Protein AF-A0A240UIX5-F1 (afdb_monomer_lite)

Radius of gyration: 24.49 Å; chains: 1; bounding box: 78×39×66 Å

InterPro domains:
  IPR031339 Domain of unknown function DUF4942 [PF13708] (7-206)

Organism: NCBI:txid553814

Sequence (332 aa):
MSVRYLELKDRAWSAILRSALVSDKLSSKAQRRIESEFETIKQLEYTESNIHGFLLGLAQAGSEIQIQMAIDVFDLFTRYVSDNTVFYKGWVSNDAHRTCAYRIKTTRMILTGYSHSGWSRNFSYDGLRLLADFDKVFAMLDGVTPPANGLENLFRNHFEELKQKKRLSSAYFDVRYHSGVGTIHFFPTRPDLIDRLNRLVGQHRKWLPENMAEASEDFLKQYTSAEKFDAEIRKEFASQAGETSYSRYYNFGIKCLVNPTANTREMDEHYKQAVACMDRATTVVLERKGINVQALLTSASSGCAHAARSQLAAPMLSLPLFPMESQSAVCI

pLDDT: mean 80.11, std 19.9, range [27.81, 98.12]

Foldseek 3Di:
DDPVVLVVLLVVLVVLLVVLVDVQLAAPVLNVVVVVVCVVLSVDDPDPVSSVVVSVVCVVCVVVRLLVLLVVLQLQQCQPDVVQKFWAAFAAPDPVRGQTDIAGDLFKTKGADQADDPPDPAGDPVVLSSQSSVLSSLCVLVVHGRDPQGPSNCRGPVVVVLCVQDFDDGPFWTWHADNHRRMIMTGGPCSVSSVSSRVSNSCVSRRAPPDNVLFDPLRVCCVVCRVVLRVQLVVQLVVPQPPDPVCQPPQADSSLCSHVPPDDPSSVNSNVNNSNSSRVSNVVSSVVVVRDPVVRNPSPPPPPPPPVPDDDDDDDDDDDPDDDDDDDDDDD

Secondary structure (DSSP, 8-state):
--HHHHHHHHHHHHHHHHHTTHHHHS-HHHHHHHHHHHHHHTTS---HHHHHHHHHHHHHHHHHHHHHHHHHHHHHHHSS-GGGEEEEPPPSS-TTTSS-EEEE-SS-EEE------TT--S--HHHHHHHHHHHHHHHHHHTSPPPTT-HHHHHHHSHHHHHTT--EE-SSEEEEEETTTTEEEEEES-HHHHHHHHHHHHHHTTSS-SSGGGS-HHHHHHHHHHHHHHHHHHHHHHHHS-S-HHHHHHTS-HHHHH-TTS--HHHHHHHHHHHHHHHHHHHHHHHHTT--TTGGGSTTTTTTTTTTTS---PPP----------------

Structure (mmCIF, N/CA/C/O backbone):
data_AF-A0A240UIX5-F1
#
_entry.id   AF-A0A240UIX5-F1
#
loop_
_atom_site.group_PDB
_atom_site.id
_atom_site.type_symbol
_atom_site.label_atom_id
_atom_site.label_alt_id
_atom_site.label_comp_id
_atom_site.label_asym_id
_atom_site.label_entity_id
_atom_site.label_seq_id
_atom_site.pdbx_PDB_ins_code
_atom_site.Cartn_x
_atom_site.Cartn_y
_atom_site.Cartn_z
_atom_site.occupancy
_atom_site.B_iso_or_equiv
_atom_site.auth_seq_id
_atom_site.auth_comp_id
_atom_site.auth_asym_id
_atom_site.auth_atom_id
_atom_site.pdbx_PDB_model_num
ATOM 1 N N . MET A 1 1 ? 32.010 14.023 -33.692 1.00 60.25 1 MET A N 1
ATOM 2 C CA . MET A 1 1 ? 31.137 12.828 -33.785 1.00 60.25 1 MET A CA 1
ATOM 3 C C . MET A 1 1 ? 29.978 13.161 -34.715 1.00 60.25 1 MET A C 1
ATOM 5 O O . MET A 1 1 ? 29.454 14.259 -34.585 1.00 60.25 1 MET A O 1
ATOM 9 N N . SER A 1 2 ? 29.614 12.304 -35.677 1.00 84.94 2 SER A N 1
ATOM 10 C CA . SER A 1 2 ? 28.505 12.621 -36.596 1.00 84.94 2 SER A CA 1
ATOM 11 C C . SER A 1 2 ? 27.148 12.469 -35.896 1.00 84.94 2 SER A C 1
ATOM 13 O O . SER A 1 2 ? 26.978 11.580 -35.062 1.00 84.94 2 SER A O 1
ATOM 15 N N . VAL A 1 3 ? 26.171 13.309 -36.253 1.00 87.31 3 VAL A N 1
ATOM 16 C CA . VAL A 1 3 ? 24.790 13.248 -35.726 1.00 87.31 3 VAL A CA 1
ATOM 17 C C . VAL A 1 3 ? 24.200 11.841 -35.890 1.00 87.31 3 VAL A C 1
ATOM 19 O O . VAL A 1 3 ? 23.661 11.273 -34.946 1.00 87.31 3 VAL A O 1
ATOM 22 N N . ARG A 1 4 ? 24.435 11.219 -37.051 1.00 88.56 4 ARG A N 1
ATOM 23 C CA . ARG A 1 4 ? 23.990 9.855 -37.368 1.00 88.56 4 ARG A CA 1
ATOM 24 C C . ARG A 1 4 ? 24.550 8.790 -36.418 1.00 88.56 4 ARG A C 1
ATOM 26 O O . ARG A 1 4 ? 23.857 7.827 -36.105 1.00 88.56 4 ARG A O 1
ATOM 33 N N . TYR A 1 5 ? 25.800 8.935 -35.975 1.00 87.56 5 TYR A N 1
ATOM 34 C CA . TYR A 1 5 ? 26.386 8.012 -35.001 1.00 87.56 5 TYR A CA 1
ATOM 35 C C . TYR A 1 5 ? 25.702 8.143 -33.634 1.00 87.56 5 TYR A C 1
ATOM 37 O O . TYR A 1 5 ? 25.388 7.131 -33.014 1.00 87.56 5 TYR A O 1
ATOM 45 N N . LEU A 1 6 ? 25.432 9.373 -33.183 1.00 87.69 6 LEU A N 1
ATOM 46 C CA . LEU A 1 6 ? 24.761 9.617 -31.903 1.00 87.69 6 LEU A CA 1
ATOM 47 C C . LEU A 1 6 ? 23.332 9.058 -31.893 1.00 87.69 6 LEU A C 1
ATOM 49 O O . LEU A 1 6 ? 22.951 8.402 -30.928 1.00 87.69 6 LEU A O 1
ATOM 53 N N . GLU A 1 7 ? 22.583 9.230 -32.983 1.00 90.50 7 GLU A N 1
ATOM 54 C CA . GLU A 1 7 ? 21.247 8.638 -33.144 1.00 90.50 7 GLU A CA 1
ATOM 55 C C . GLU A 1 7 ? 21.281 7.105 -33.119 1.00 90.50 7 GLU A C 1
ATOM 57 O O . GLU A 1 7 ? 20.449 6.463 -32.475 1.00 90.50 7 GLU A O 1
ATOM 62 N N . LEU A 1 8 ? 22.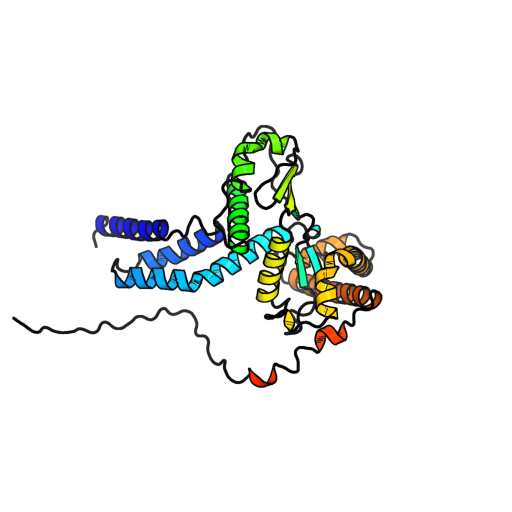253 6.491 -33.804 1.00 91.75 8 LEU A N 1
ATOM 63 C CA . LEU A 1 8 ? 22.410 5.038 -33.794 1.00 91.75 8 LEU A CA 1
ATOM 64 C C . LEU A 1 8 ? 22.762 4.526 -32.391 1.00 91.75 8 LEU A C 1
ATOM 66 O O . LEU A 1 8 ? 22.195 3.527 -31.945 1.00 91.75 8 LEU A O 1
ATOM 70 N N . LYS A 1 9 ? 23.655 5.233 -31.688 1.00 90.62 9 LYS A N 1
ATOM 71 C CA . LYS A 1 9 ? 24.059 4.923 -30.313 1.00 90.62 9 LYS A CA 1
ATOM 72 C C . LYS A 1 9 ? 22.868 4.990 -29.354 1.00 90.62 9 LYS A C 1
ATOM 74 O O . LYS A 1 9 ? 22.658 4.056 -28.583 1.00 90.62 9 LYS A O 1
ATOM 79 N N . ASP A 1 10 ? 22.065 6.051 -29.434 1.00 89.19 10 ASP A N 1
ATOM 80 C CA . ASP A 1 10 ? 20.858 6.219 -28.615 1.00 89.19 10 ASP A CA 1
ATOM 81 C C . ASP A 1 10 ? 19.844 5.090 -28.852 1.00 89.19 10 ASP A C 1
ATOM 83 O O . ASP A 1 10 ? 19.325 4.493 -27.903 1.00 89.19 10 ASP A O 1
ATOM 87 N N . ARG A 1 11 ? 19.615 4.720 -30.118 1.00 89.62 11 ARG A N 1
ATOM 88 C CA . ARG A 1 11 ? 18.714 3.613 -30.465 1.00 89.62 11 ARG A CA 1
ATOM 89 C C . ARG A 1 11 ? 19.203 2.269 -29.937 1.00 89.62 11 ARG A C 1
ATOM 91 O O . ARG A 1 11 ? 18.372 1.480 -29.485 1.00 89.62 11 ARG A O 1
ATOM 98 N N . ALA A 1 12 ? 20.508 2.009 -30.002 1.00 89.81 12 ALA A N 1
ATOM 99 C CA . ALA A 1 12 ? 21.110 0.763 -29.537 1.00 89.81 12 ALA A CA 1
ATOM 100 C C . ALA A 1 12 ? 21.002 0.624 -28.010 1.00 89.81 12 ALA A C 1
ATOM 102 O O . ALA A 1 12 ? 20.481 -0.375 -27.517 1.00 89.81 12 ALA A O 1
ATOM 103 N N . TRP A 1 13 ? 21.361 1.672 -27.264 1.00 88.81 13 TRP A N 1
ATOM 104 C CA . TRP A 1 13 ? 21.144 1.738 -25.817 1.00 88.81 13 TRP A CA 1
ATOM 105 C C . TRP A 1 13 ? 19.665 1.557 -25.456 1.00 88.81 13 TRP A C 1
ATOM 107 O O . TRP A 1 13 ? 19.313 0.707 -24.638 1.00 88.81 13 TRP A O 1
ATOM 117 N N . SER A 1 14 ? 18.770 2.282 -26.126 1.00 86.00 14 SER A N 1
ATOM 118 C CA . SER A 1 14 ? 17.330 2.169 -25.879 1.00 86.00 14 SER A CA 1
ATOM 119 C C . SER A 1 14 ? 16.780 0.767 -26.175 1.00 86.00 14 SER A C 1
ATOM 121 O O . SER A 1 14 ? 15.803 0.343 -25.559 1.00 86.00 14 SER A O 1
ATOM 123 N N . ALA A 1 15 ? 17.378 0.032 -27.119 1.00 85.94 15 ALA A N 1
ATOM 124 C CA . ALA A 1 15 ? 17.015 -1.356 -27.383 1.00 85.94 15 ALA A CA 1
ATOM 125 C C . ALA A 1 15 ? 17.405 -2.273 -26.217 1.00 85.94 15 ALA A C 1
ATOM 127 O O . ALA A 1 15 ? 16.566 -3.074 -25.815 1.00 85.94 15 ALA A O 1
ATOM 128 N N . ILE A 1 16 ? 18.596 -2.094 -25.631 1.00 83.75 16 ILE A N 1
ATOM 129 C CA . ILE A 1 16 ? 19.054 -2.847 -24.449 1.00 83.75 16 ILE A CA 1
ATOM 130 C C . ILE A 1 16 ? 18.113 -2.627 -23.264 1.00 83.75 16 ILE A C 1
ATOM 132 O O . ILE A 1 16 ? 17.685 -3.593 -22.635 1.00 83.75 16 ILE A O 1
ATOM 136 N N . LEU A 1 17 ? 17.739 -1.373 -22.986 1.00 79.88 17 LEU A N 1
ATOM 137 C CA . LEU A 1 17 ? 16.821 -1.056 -21.888 1.00 79.88 17 LEU A CA 1
ATOM 138 C C . LEU A 1 17 ? 15.469 -1.771 -22.051 1.00 79.88 17 LEU A C 1
ATOM 140 O O . LEU A 1 17 ? 14.941 -2.338 -21.096 1.00 79.88 17 LEU A O 1
ATOM 144 N N . ARG A 1 18 ? 14.925 -1.777 -23.275 1.00 76.31 18 ARG A N 1
ATOM 145 C CA . ARG A 1 18 ? 13.667 -2.472 -23.585 1.00 76.31 18 ARG A CA 1
ATOM 146 C C . ARG A 1 18 ? 13.811 -3.994 -23.529 1.00 76.31 18 ARG A C 1
ATOM 148 O O . ARG A 1 18 ? 12.916 -4.662 -23.025 1.00 76.31 18 ARG A O 1
ATOM 155 N N . SER A 1 19 ? 14.913 -4.550 -24.036 1.00 71.88 19 SER A N 1
ATOM 156 C CA . SER A 1 19 ? 15.132 -6.001 -24.083 1.00 71.88 19 SER A CA 1
ATOM 157 C C . SER A 1 19 ? 15.490 -6.603 -22.729 1.00 71.88 19 SER A C 1
ATOM 159 O O . SER A 1 19 ? 15.245 -7.784 -22.515 1.00 71.88 19 SER A O 1
ATOM 161 N N . ALA A 1 20 ? 16.029 -5.813 -21.797 1.00 62.56 20 ALA A N 1
ATOM 162 C CA . ALA A 1 20 ? 16.362 -6.255 -20.443 1.00 62.56 20 ALA A CA 1
ATOM 163 C C . ALA A 1 20 ? 15.125 -6.573 -19.566 1.00 62.56 20 ALA A C 1
ATOM 165 O O . ALA A 1 20 ? 15.267 -6.792 -18.366 1.00 62.56 20 ALA A O 1
ATOM 166 N N . LEU A 1 21 ? 13.914 -6.637 -20.147 1.00 54.19 21 LEU A N 1
ATOM 167 C CA . LEU A 1 21 ? 12.661 -7.062 -19.493 1.00 54.19 21 LEU A CA 1
ATOM 168 C C . LEU A 1 21 ? 12.276 -6.217 -18.266 1.00 54.19 21 LEU A C 1
ATOM 170 O O . LEU A 1 21 ? 11.556 -6.662 -17.370 1.00 54.19 21 LEU A O 1
ATOM 174 N N . VAL A 1 22 ? 12.745 -4.972 -18.255 1.00 59.91 22 VAL A N 1
ATOM 175 C CA . VAL A 1 22 ? 12.533 -3.997 -17.186 1.00 59.91 22 VAL A CA 1
ATOM 176 C C . VAL A 1 22 ? 11.101 -3.446 -17.217 1.00 59.91 22 VAL A C 1
ATOM 178 O O . VAL A 1 22 ? 10.518 -3.201 -16.172 1.00 59.91 22 VAL A O 1
ATOM 181 N N . SER A 1 23 ? 10.460 -3.305 -18.379 1.00 60.84 23 SER A N 1
ATOM 182 C CA . SER A 1 23 ? 9.126 -2.680 -18.471 1.00 60.84 23 SER A CA 1
ATOM 183 C C . SER A 1 23 ? 7.994 -3.527 -17.881 1.00 60.84 23 SER A C 1
ATOM 185 O O . SER A 1 23 ? 7.089 -3.008 -17.219 1.00 60.84 23 SER A O 1
ATOM 187 N N . ASP A 1 24 ? 8.037 -4.838 -18.109 1.00 70.81 24 ASP A N 1
ATOM 188 C CA . ASP A 1 24 ? 6.885 -5.712 -17.850 1.00 70.81 24 ASP A CA 1
ATOM 189 C C . ASP A 1 24 ? 6.829 -6.148 -16.386 1.00 70.81 24 ASP A C 1
ATOM 191 O O . ASP A 1 24 ? 5.761 -6.445 -15.854 1.00 70.81 24 ASP A O 1
ATOM 195 N N . LYS A 1 25 ? 7.981 -6.126 -15.710 1.00 76.44 25 LYS A N 1
ATOM 196 C CA . LYS A 1 25 ? 8.108 -6.474 -14.293 1.00 76.44 25 LYS A CA 1
ATOM 197 C C . LYS A 1 25 ? 8.051 -5.266 -13.369 1.00 76.44 25 LYS A C 1
ATOM 199 O O . LYS A 1 25 ? 7.783 -5.441 -12.187 1.00 76.44 25 LYS A O 1
ATOM 204 N N . LEU A 1 26 ? 8.290 -4.059 -13.881 1.00 83.69 26 LEU A N 1
ATOM 205 C CA . LEU A 1 26 ? 8.357 -2.861 -13.053 1.00 83.69 26 LEU A CA 1
ATOM 206 C C . LEU A 1 26 ? 7.081 -2.038 -13.067 1.00 83.69 26 LEU A C 1
ATOM 208 O O . LEU A 1 26 ? 6.376 -1.963 -14.074 1.00 83.69 26 LEU A O 1
ATOM 212 N N . SER A 1 27 ? 6.815 -1.372 -11.943 1.00 86.19 27 SER A N 1
ATOM 213 C CA . SER A 1 27 ? 5.767 -0.359 -11.877 1.00 86.19 27 SER A CA 1
ATOM 214 C C . SER A 1 27 ? 6.091 0.813 -12.804 1.00 86.19 27 SER A C 1
ATOM 216 O O . SER A 1 27 ? 7.250 1.096 -13.114 1.00 86.19 27 SER A O 1
ATOM 218 N N . SER A 1 28 ? 5.070 1.563 -13.196 1.00 88.06 28 SER A N 1
ATOM 219 C CA . SER A 1 28 ? 5.201 2.744 -14.045 1.00 88.06 28 SER A CA 1
ATOM 220 C C . SER A 1 28 ? 6.111 3.805 -13.414 1.00 88.06 28 SER A C 1
ATOM 222 O O . SER A 1 28 ? 6.793 4.542 -14.124 1.00 88.06 28 SER A O 1
ATOM 224 N N . LYS A 1 29 ? 6.156 3.896 -12.077 1.00 86.81 29 LYS A N 1
ATOM 225 C CA . LYS A 1 29 ? 7.069 4.802 -11.361 1.00 86.81 29 LYS A CA 1
ATOM 226 C C . LYS A 1 29 ? 8.512 4.290 -11.357 1.00 86.81 29 LYS A C 1
ATOM 228 O O . LYS A 1 29 ? 9.414 5.086 -11.610 1.00 86.81 29 LYS A O 1
ATOM 233 N N . ALA A 1 30 ? 8.727 2.995 -11.125 1.00 85.06 30 ALA A N 1
ATOM 234 C CA . ALA A 1 30 ? 10.054 2.386 -11.195 1.00 85.06 30 ALA A CA 1
ATOM 235 C C . ALA A 1 30 ? 10.638 2.473 -12.615 1.00 85.06 30 ALA A C 1
ATOM 237 O O . ALA A 1 30 ? 11.790 2.864 -12.778 1.00 85.06 30 ALA A O 1
ATOM 238 N N . GLN A 1 31 ? 9.814 2.229 -13.638 1.00 84.44 31 GLN A N 1
ATOM 239 C CA . GLN A 1 31 ? 10.190 2.404 -15.039 1.00 84.44 31 GLN A CA 1
ATOM 240 C C . GLN A 1 31 ? 10.681 3.832 -15.317 1.00 84.44 31 GLN A C 1
ATOM 242 O O . GLN A 1 31 ? 11.788 4.002 -15.814 1.00 84.44 31 GLN A O 1
ATOM 247 N N . ARG A 1 32 ? 9.906 4.860 -14.937 1.00 84.94 32 ARG A N 1
ATOM 248 C CA . ARG A 1 32 ? 10.304 6.266 -15.137 1.00 84.94 32 ARG A CA 1
ATOM 249 C C . ARG A 1 32 ? 11.613 6.621 -14.435 1.00 84.94 32 ARG A C 1
ATOM 251 O O . ARG A 1 32 ? 12.401 7.387 -14.978 1.00 84.94 32 ARG A O 1
ATOM 258 N N . ARG A 1 33 ? 11.844 6.085 -13.232 1.00 82.88 33 ARG A N 1
ATOM 259 C CA . ARG A 1 33 ? 13.096 6.301 -12.497 1.00 82.88 33 ARG A CA 1
ATOM 260 C C . ARG A 1 33 ? 14.282 5.723 -13.267 1.00 82.88 33 ARG A C 1
ATOM 262 O O . ARG A 1 33 ? 15.245 6.443 -13.503 1.00 82.88 33 ARG A O 1
ATOM 269 N N . ILE A 1 34 ? 14.178 4.474 -13.715 1.00 79.88 34 ILE A N 1
ATOM 270 C CA . ILE A 1 34 ? 15.240 3.836 -14.499 1.00 79.88 34 ILE A CA 1
ATOM 271 C C . ILE A 1 34 ? 15.459 4.576 -15.811 1.00 79.88 34 ILE A C 1
ATOM 273 O O . ILE A 1 34 ? 16.597 4.852 -16.152 1.00 79.88 34 ILE A O 1
ATOM 277 N N . GLU A 1 35 ? 14.394 4.948 -16.523 1.00 81.19 35 GLU A N 1
ATOM 278 C CA . GLU A 1 35 ? 14.497 5.745 -17.750 1.00 81.19 35 GLU A CA 1
ATOM 279 C C . GLU A 1 35 ? 15.219 7.079 -17.496 1.00 81.19 35 GLU A C 1
ATOM 281 O O . GLU A 1 35 ? 16.061 7.472 -18.297 1.00 81.19 35 GLU A O 1
ATOM 286 N N . SER A 1 36 ? 14.967 7.742 -16.360 1.00 82.12 36 SER A N 1
ATOM 287 C CA . SER A 1 36 ? 15.668 8.982 -15.999 1.00 82.12 36 SER A CA 1
ATOM 288 C C . SER A 1 36 ? 17.152 8.772 -15.674 1.00 82.12 36 SER A C 1
ATOM 290 O O . SER A 1 36 ? 17.987 9.558 -16.114 1.00 82.12 36 SER A O 1
ATOM 292 N N . GLU A 1 37 ? 17.498 7.696 -14.962 1.00 76.94 37 GLU A N 1
ATOM 293 C CA . GLU A 1 37 ? 18.889 7.315 -14.670 1.00 76.94 37 GLU A CA 1
ATOM 294 C C . GLU A 1 37 ? 19.614 6.857 -15.954 1.00 76.94 37 GLU A C 1
ATOM 296 O O . GLU A 1 37 ? 20.818 7.060 -16.130 1.00 76.94 37 GLU A O 1
ATOM 301 N N . PHE A 1 38 ? 18.864 6.295 -16.904 1.00 81.00 38 PHE A N 1
ATOM 302 C CA . PHE A 1 38 ? 19.375 5.789 -18.170 1.00 81.00 38 PHE A CA 1
ATOM 303 C C . PHE A 1 38 ? 19.857 6.890 -19.118 1.00 81.00 38 PHE A C 1
ATOM 305 O O . PHE A 1 38 ? 20.776 6.657 -19.904 1.00 81.00 38 PHE A O 1
ATOM 312 N N . GLU A 1 39 ? 19.316 8.106 -19.025 1.00 82.56 39 GLU A N 1
ATOM 313 C CA . GLU A 1 39 ? 19.809 9.241 -19.815 1.00 82.56 39 GLU A CA 1
ATOM 314 C C . GLU A 1 39 ? 21.287 9.554 -19.526 1.00 82.56 39 GLU A C 1
ATOM 316 O O . GLU A 1 39 ? 22.022 9.978 -20.419 1.00 82.56 39 GLU A O 1
ATOM 321 N N . THR A 1 40 ? 21.773 9.259 -18.315 1.00 81.62 40 THR A N 1
ATOM 322 C CA . THR A 1 40 ? 23.204 9.336 -17.988 1.00 81.62 40 THR A CA 1
ATOM 323 C C . THR A 1 40 ? 23.991 8.174 -18.601 1.00 81.62 40 THR A C 1
ATOM 325 O O . THR A 1 40 ? 25.083 8.376 -19.126 1.00 81.62 40 THR A O 1
ATOM 328 N N . ILE A 1 41 ? 23.425 6.963 -18.622 1.00 81.19 41 ILE A N 1
ATOM 329 C CA . ILE A 1 41 ? 24.060 5.769 -19.211 1.00 81.19 41 ILE A CA 1
ATOM 330 C C . ILE A 1 41 ? 24.244 5.908 -20.725 1.00 81.19 41 ILE A C 1
ATOM 332 O O . ILE A 1 41 ? 25.285 5.525 -21.254 1.00 81.19 41 ILE A O 1
ATOM 336 N N . LYS A 1 42 ? 23.298 6.536 -21.433 1.00 83.75 42 LYS A N 1
ATOM 337 C CA . LYS A 1 42 ? 23.414 6.817 -22.877 1.00 83.75 42 LYS A CA 1
ATOM 338 C C . LYS A 1 42 ? 24.639 7.664 -23.244 1.00 83.75 42 LYS A C 1
ATOM 340 O O . LYS A 1 42 ? 25.083 7.648 -24.399 1.00 83.75 42 LYS A O 1
ATOM 345 N N . GLN A 1 43 ? 25.195 8.411 -22.288 1.00 85.69 43 GLN A N 1
ATOM 346 C CA . GLN A 1 43 ? 26.410 9.199 -22.499 1.00 85.69 43 GLN A CA 1
ATOM 347 C C . GLN A 1 43 ? 27.649 8.308 -22.632 1.00 85.69 43 GLN A C 1
ATOM 349 O O . GLN A 1 43 ? 28.556 8.665 -23.384 1.00 85.69 43 GLN A O 1
ATOM 354 N N . LEU A 1 44 ? 27.644 7.122 -22.011 1.00 87.00 44 LEU A N 1
ATOM 355 C CA . LEU A 1 44 ? 28.725 6.146 -22.114 1.00 87.00 44 LEU A CA 1
ATOM 356 C C . LEU A 1 44 ? 28.939 5.690 -23.564 1.00 87.00 44 LEU A C 1
ATOM 358 O O . LEU A 1 44 ? 28.048 5.745 -24.429 1.00 87.00 44 LEU A O 1
ATOM 362 N N . GLU A 1 45 ? 30.158 5.239 -23.842 1.00 88.06 45 GLU A N 1
ATOM 363 C CA . GLU A 1 45 ? 30.469 4.582 -25.106 1.00 88.06 45 GLU A CA 1
ATOM 364 C C . GLU A 1 45 ? 29.705 3.261 -25.208 1.00 88.06 45 GLU A C 1
ATOM 366 O O . GLU A 1 45 ? 29.552 2.537 -24.224 1.00 88.06 45 GLU A O 1
ATOM 371 N N . TYR A 1 46 ? 29.215 2.945 -26.406 1.00 89.12 46 TYR A N 1
ATOM 372 C CA . TYR A 1 46 ? 28.519 1.686 -26.651 1.00 89.12 46 TYR A CA 1
ATOM 373 C C . TYR A 1 46 ? 29.548 0.564 -26.812 1.00 89.12 46 TYR A C 1
ATOM 375 O O . TYR A 1 46 ? 29.961 0.232 -27.922 1.00 89.12 46 TYR A O 1
ATOM 383 N N . THR A 1 47 ? 30.007 0.035 -25.681 1.00 92.00 47 THR A N 1
ATOM 384 C CA . THR A 1 47 ? 30.989 -1.049 -25.587 1.00 92.00 47 THR A CA 1
ATOM 385 C C . THR A 1 47 ? 30.415 -2.200 -24.771 1.00 92.00 47 THR A C 1
ATOM 387 O O . THR A 1 47 ? 29.558 -2.000 -23.911 1.00 92.00 47 THR A O 1
ATOM 390 N N . GLU A 1 48 ? 30.905 -3.412 -25.019 1.00 92.25 48 GLU A N 1
ATOM 391 C CA . GLU A 1 48 ? 30.495 -4.617 -24.289 1.00 92.25 48 GLU A CA 1
ATOM 392 C C . GLU A 1 48 ? 30.669 -4.455 -22.770 1.00 92.25 48 GLU A C 1
ATOM 394 O O . GLU A 1 48 ? 29.736 -4.708 -22.010 1.00 92.25 48 GLU A O 1
ATOM 399 N N . SER A 1 49 ? 31.814 -3.923 -22.331 1.00 92.44 49 SER A N 1
ATOM 400 C CA . SER A 1 49 ? 32.096 -3.661 -20.913 1.00 92.44 49 SER A CA 1
ATOM 401 C C . SER A 1 49 ? 31.058 -2.732 -20.267 1.00 92.44 49 SER A C 1
ATOM 403 O O . SER A 1 49 ? 30.503 -3.056 -19.215 1.00 92.44 49 SER A O 1
ATOM 405 N N . ASN A 1 50 ? 30.710 -1.619 -20.927 1.00 90.50 50 ASN A N 1
ATOM 406 C CA . ASN A 1 50 ? 29.710 -0.680 -20.408 1.00 90.50 50 ASN A CA 1
ATOM 407 C C . ASN A 1 50 ? 28.308 -1.303 -20.357 1.00 90.50 50 ASN A C 1
ATOM 409 O O . ASN A 1 50 ? 27.551 -1.049 -19.420 1.00 90.50 50 ASN A O 1
ATOM 413 N N . ILE A 1 51 ? 27.962 -2.138 -21.340 1.00 89.00 51 ILE A N 1
ATOM 414 C CA . ILE A 1 51 ? 26.680 -2.851 -21.375 1.00 89.00 51 ILE A CA 1
ATOM 415 C C . ILE A 1 51 ? 26.595 -3.854 -20.218 1.00 89.00 51 ILE A C 1
ATOM 417 O O . ILE A 1 51 ? 25.602 -3.858 -19.490 1.00 89.00 51 ILE A O 1
ATOM 421 N N . HIS A 1 52 ? 27.633 -4.666 -20.002 1.00 88.94 52 HIS A N 1
ATOM 422 C CA . HIS A 1 52 ? 27.671 -5.612 -18.886 1.00 88.94 52 HIS A CA 1
ATOM 423 C C . HIS A 1 52 ? 27.640 -4.909 -17.530 1.00 88.94 52 HIS A C 1
ATOM 425 O O . HIS A 1 52 ? 26.887 -5.333 -16.654 1.00 88.94 52 HIS A O 1
ATOM 431 N N . GLY A 1 53 ? 28.394 -3.819 -17.369 1.00 88.25 53 GLY A N 1
ATOM 432 C CA . GLY A 1 53 ? 28.372 -3.009 -16.152 1.00 88.25 53 GLY A CA 1
ATOM 433 C C . GLY A 1 53 ? 26.976 -2.463 -15.845 1.00 88.25 53 GLY A C 1
ATOM 434 O O . GLY A 1 53 ? 26.504 -2.578 -14.714 1.00 88.25 53 GLY A O 1
ATOM 435 N N . PHE A 1 54 ? 26.274 -1.951 -16.861 1.00 84.81 54 PHE A N 1
ATOM 436 C CA . PHE A 1 54 ? 24.895 -1.487 -16.716 1.00 84.81 54 PHE A CA 1
ATOM 437 C C . PHE A 1 54 ? 23.936 -2.617 -16.311 1.00 84.81 54 PHE A C 1
ATOM 439 O O . PHE A 1 54 ? 23.188 -2.471 -15.344 1.00 84.81 54 PHE A O 1
ATOM 446 N N . LEU A 1 55 ? 23.969 -3.754 -17.013 1.00 84.56 55 LEU A N 1
ATOM 447 C CA . LEU A 1 55 ? 23.088 -4.890 -16.720 1.00 84.56 55 LEU A CA 1
ATOM 448 C C . LEU A 1 55 ? 23.345 -5.476 -15.325 1.00 84.56 55 LEU A C 1
ATOM 450 O O . LEU A 1 55 ? 22.395 -5.835 -14.630 1.00 84.56 55 LEU A O 1
ATOM 454 N N . LEU A 1 56 ? 24.608 -5.535 -14.895 1.00 85.88 56 LEU A N 1
ATOM 455 C CA . LEU A 1 56 ? 24.977 -5.975 -13.552 1.00 85.88 56 LEU A CA 1
ATOM 456 C C . LEU A 1 56 ? 24.460 -5.005 -12.484 1.00 85.88 56 LEU A C 1
ATOM 458 O O . LEU A 1 56 ? 23.849 -5.449 -11.513 1.00 85.88 56 LEU A O 1
ATOM 462 N N . GLY A 1 57 ? 24.651 -3.697 -12.679 1.00 84.06 57 GLY A N 1
ATOM 463 C CA . GLY A 1 57 ? 24.144 -2.679 -11.756 1.00 84.06 57 GLY A CA 1
ATOM 464 C C . GLY A 1 57 ? 22.620 -2.721 -11.629 1.00 84.06 57 GLY A C 1
ATOM 465 O O . GLY A 1 57 ? 22.081 -2.672 -10.524 1.00 84.06 57 GLY A O 1
ATOM 466 N N . LEU A 1 58 ? 21.916 -2.913 -12.745 1.00 81.75 58 LEU A N 1
ATOM 467 C CA . LEU A 1 58 ? 20.465 -3.086 -12.760 1.00 81.75 58 LEU A CA 1
ATOM 468 C C . LEU A 1 58 ? 20.023 -4.351 -12.004 1.00 81.75 58 LEU A C 1
ATOM 470 O O . LEU A 1 58 ? 19.064 -4.302 -11.234 1.00 81.75 58 LEU A O 1
ATOM 474 N N . ALA A 1 59 ? 20.723 -5.473 -12.192 1.00 81.75 59 ALA A N 1
ATOM 475 C CA . ALA A 1 59 ? 20.437 -6.711 -11.469 1.00 81.75 59 ALA A CA 1
ATOM 476 C C . ALA A 1 59 ? 20.653 -6.550 -9.954 1.00 81.75 59 ALA A C 1
ATOM 478 O O . ALA A 1 59 ? 19.828 -7.006 -9.164 1.00 81.75 59 ALA A O 1
ATOM 479 N N . GLN A 1 60 ? 21.719 -5.853 -9.550 1.00 84.00 60 GLN A N 1
ATOM 480 C CA . GLN A 1 60 ? 22.022 -5.553 -8.147 1.00 84.00 60 GLN A CA 1
ATOM 481 C C . GLN A 1 60 ? 20.986 -4.616 -7.510 1.00 84.00 60 GLN A C 1
ATOM 483 O O . GLN A 1 60 ? 20.614 -4.813 -6.357 1.00 84.00 60 GLN A O 1
ATOM 488 N N . ALA A 1 61 ? 20.474 -3.636 -8.261 1.00 83.81 61 ALA A N 1
ATOM 489 C CA . ALA A 1 61 ? 19.430 -2.719 -7.799 1.00 83.81 61 ALA A CA 1
ATOM 490 C C . ALA A 1 61 ? 18.022 -3.348 -7.764 1.00 83.81 61 ALA A C 1
ATOM 492 O O . ALA A 1 61 ? 17.090 -2.753 -7.220 1.00 83.81 61 ALA A O 1
ATOM 493 N N . GLY A 1 62 ? 17.841 -4.539 -8.346 1.00 82.62 62 GLY A N 1
ATOM 494 C CA . GLY A 1 62 ? 16.531 -5.161 -8.536 1.00 82.62 62 GLY A CA 1
ATOM 495 C C . GLY A 1 62 ? 15.739 -5.370 -7.242 1.00 82.62 62 GLY A C 1
ATOM 496 O O . GLY A 1 62 ? 14.538 -5.107 -7.222 1.00 82.62 62 GLY A O 1
ATOM 497 N N . SER A 1 63 ? 16.395 -5.791 -6.157 1.00 84.94 63 SER A N 1
ATOM 498 C CA . SER A 1 63 ? 15.746 -5.995 -4.852 1.00 84.94 63 SER A CA 1
ATOM 499 C C . SER A 1 63 ? 15.208 -4.688 -4.265 1.00 84.94 63 SER A C 1
ATOM 501 O O . SER A 1 63 ? 14.059 -4.630 -3.831 1.00 84.94 63 SER A O 1
ATOM 503 N N . GLU A 1 64 ? 16.003 -3.621 -4.317 1.00 88.31 64 GLU A N 1
ATOM 504 C CA . GLU A 1 64 ? 15.618 -2.292 -3.837 1.00 88.31 64 GLU A CA 1
ATOM 505 C C . GLU A 1 64 ? 14.446 -1.726 -4.651 1.00 88.31 64 GLU A C 1
ATOM 507 O O . GLU A 1 64 ? 13.482 -1.195 -4.099 1.00 88.31 64 GLU A O 1
ATOM 512 N N . ILE A 1 65 ? 14.477 -1.901 -5.976 1.00 88.62 65 ILE A N 1
ATOM 513 C CA . ILE A 1 65 ? 13.387 -1.476 -6.863 1.00 88.62 65 ILE A CA 1
ATOM 514 C C . ILE A 1 65 ? 12.080 -2.188 -6.494 1.00 88.62 65 ILE A C 1
ATOM 516 O O . ILE A 1 65 ? 11.033 -1.546 -6.397 1.00 88.62 65 ILE A O 1
ATOM 520 N N . GLN A 1 66 ? 12.132 -3.499 -6.261 1.00 90.38 66 GLN A N 1
ATOM 521 C CA . GLN A 1 66 ? 10.975 -4.299 -5.860 1.00 90.38 66 GLN A CA 1
ATOM 522 C C . GLN A 1 66 ? 10.393 -3.846 -4.514 1.00 90.38 66 GLN A C 1
ATOM 524 O O . GLN A 1 66 ? 9.176 -3.680 -4.388 1.00 90.38 66 GLN A O 1
ATOM 529 N N . ILE A 1 67 ? 11.254 -3.578 -3.528 1.00 93.38 67 ILE A N 1
ATOM 530 C CA . ILE A 1 67 ? 10.847 -3.028 -2.229 1.00 93.38 67 ILE A CA 1
ATOM 531 C C . ILE A 1 67 ? 10.169 -1.668 -2.421 1.00 93.38 67 ILE A C 1
ATOM 533 O O . ILE A 1 67 ? 9.077 -1.444 -1.897 1.00 93.38 67 ILE A O 1
ATOM 537 N N . GLN A 1 68 ? 10.753 -0.780 -3.228 1.00 92.81 68 GLN A N 1
ATOM 538 C CA . GLN A 1 68 ? 10.175 0.535 -3.487 1.00 92.81 68 GLN A CA 1
ATOM 539 C C . GLN A 1 68 ? 8.818 0.448 -4.199 1.00 92.81 68 GLN A C 1
ATOM 541 O O . GLN A 1 68 ? 7.908 1.205 -3.868 1.00 92.81 68 GLN A O 1
ATOM 546 N N . MET A 1 69 ? 8.643 -0.490 -5.134 1.00 94.88 69 MET A N 1
ATOM 547 C CA . MET A 1 69 ? 7.347 -0.741 -5.773 1.00 94.88 69 MET A CA 1
ATOM 548 C C . MET A 1 69 ? 6.286 -1.173 -4.756 1.00 94.88 69 MET A C 1
ATOM 550 O O . MET A 1 69 ? 5.158 -0.681 -4.797 1.00 94.88 69 MET A O 1
ATOM 554 N N . ALA A 1 70 ? 6.643 -2.063 -3.827 1.00 96.44 70 ALA A N 1
ATOM 555 C CA . ALA A 1 70 ? 5.751 -2.482 -2.753 1.00 96.44 70 ALA A CA 1
ATOM 556 C C . ALA A 1 70 ? 5.386 -1.310 -1.827 1.00 96.44 70 ALA A C 1
ATOM 558 O O . ALA A 1 70 ? 4.213 -1.126 -1.505 1.00 96.44 70 ALA A O 1
ATOM 559 N N . ILE A 1 71 ? 6.362 -0.475 -1.458 1.00 94.94 71 ILE A N 1
ATOM 560 C CA . ILE A 1 71 ? 6.132 0.745 -0.670 1.00 94.94 71 ILE A CA 1
ATOM 561 C C . ILE A 1 71 ? 5.185 1.699 -1.402 1.00 94.94 71 ILE A C 1
ATOM 563 O O . ILE A 1 71 ? 4.247 2.208 -0.795 1.00 94.94 71 ILE A O 1
ATOM 567 N N . ASP A 1 72 ? 5.387 1.907 -2.704 1.00 94.12 72 ASP A N 1
ATOM 568 C CA . ASP A 1 72 ? 4.546 2.793 -3.509 1.00 94.12 72 ASP A CA 1
ATOM 569 C C . ASP A 1 72 ? 3.086 2.312 -3.538 1.00 94.12 72 ASP A C 1
ATOM 571 O O . ASP A 1 72 ? 2.170 3.110 -3.338 1.00 94.12 72 ASP A O 1
ATOM 575 N N . VAL A 1 73 ? 2.856 1.008 -3.735 1.00 95.75 73 VAL A N 1
ATOM 576 C CA . VAL A 1 73 ? 1.510 0.409 -3.692 1.00 95.75 73 VAL A CA 1
ATOM 577 C C . VAL A 1 73 ? 0.898 0.513 -2.298 1.00 95.75 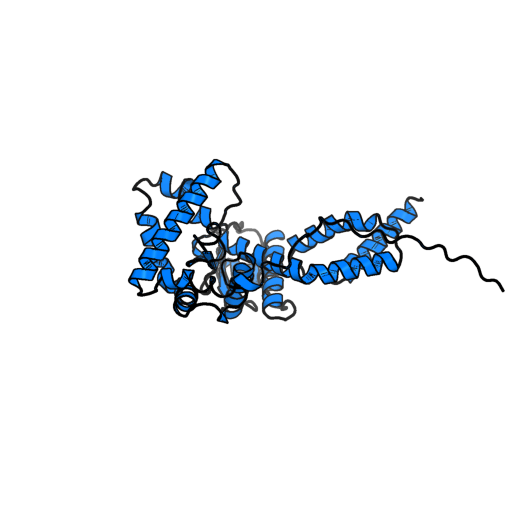73 VAL A C 1
ATOM 579 O O . VAL A 1 73 ? -0.272 0.877 -2.165 1.00 95.75 73 VAL A O 1
ATOM 582 N N . PHE A 1 74 ? 1.683 0.242 -1.255 1.00 95.88 74 PHE A N 1
ATOM 583 C CA . PHE A 1 74 ? 1.234 0.383 0.124 1.00 95.88 74 PHE A CA 1
ATOM 584 C C . PHE A 1 74 ? 0.781 1.819 0.415 1.00 95.88 74 PHE A C 1
ATOM 586 O O . PHE A 1 74 ? -0.327 2.034 0.905 1.00 95.88 74 PHE A O 1
ATOM 593 N N . ASP A 1 75 ? 1.590 2.813 0.052 1.00 92.56 75 ASP A N 1
ATOM 594 C CA . ASP A 1 75 ? 1.266 4.222 0.264 1.00 92.56 75 ASP A CA 1
ATOM 595 C C . ASP A 1 75 ? 0.058 4.668 -0.560 1.00 92.56 75 ASP A C 1
ATOM 597 O O . ASP A 1 75 ? -0.769 5.434 -0.072 1.00 92.56 75 ASP A O 1
ATOM 601 N N . LEU A 1 76 ? -0.112 4.164 -1.783 1.00 91.94 76 LEU A N 1
ATOM 602 C CA . LEU A 1 76 ? -1.298 4.458 -2.591 1.00 91.94 76 LEU A CA 1
ATOM 603 C C . LEU A 1 76 ? -2.588 3.991 -1.911 1.00 91.94 76 LEU A C 1
ATOM 605 O O . LEU A 1 76 ? -3.578 4.727 -1.913 1.00 91.94 76 LEU A O 1
ATOM 609 N N . PHE A 1 77 ? -2.574 2.814 -1.281 1.00 93.75 77 PHE A N 1
ATOM 610 C CA . PHE A 1 77 ? -3.718 2.341 -0.506 1.00 93.75 77 PHE A CA 1
ATOM 611 C C . PHE A 1 77 ? -3.944 3.148 0.776 1.00 93.75 77 PHE A C 1
ATOM 613 O O . PHE A 1 77 ? -5.092 3.321 1.175 1.00 93.75 77 PHE A O 1
ATOM 620 N N . THR A 1 78 ? -2.908 3.651 1.444 1.00 90.88 78 THR A N 1
ATOM 621 C CA . THR A 1 78 ? -3.068 4.262 2.777 1.00 90.88 78 THR A CA 1
ATOM 622 C C . THR A 1 78 ? -3.237 5.784 2.755 1.00 90.88 78 THR 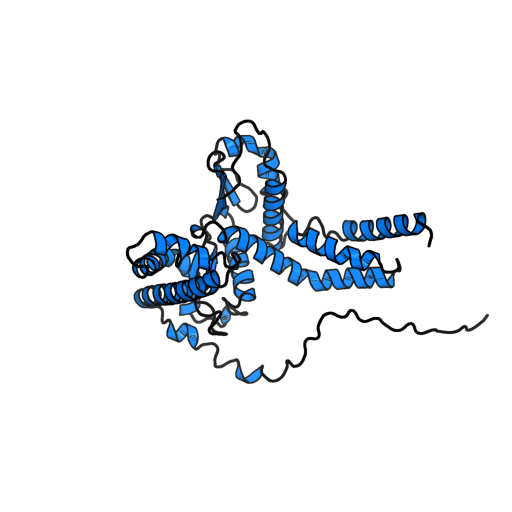A C 1
ATOM 624 O O . THR A 1 78 ? -3.976 6.331 3.576 1.00 90.88 78 THR A O 1
ATOM 627 N N . ARG A 1 79 ? -2.638 6.479 1.782 1.00 85.44 79 ARG A N 1
ATOM 628 C CA . ARG A 1 79 ? -2.477 7.944 1.767 1.00 85.44 79 ARG A CA 1
ATOM 629 C C . ARG A 1 79 ? -3.779 8.744 1.799 1.00 85.44 79 ARG A C 1
ATOM 631 O O . ARG A 1 79 ? -3.856 9.792 2.443 1.00 85.44 79 ARG A O 1
ATOM 638 N N . TYR A 1 80 ? -4.797 8.307 1.061 1.00 84.31 80 TYR A N 1
ATOM 639 C CA . TYR A 1 80 ? -6.031 9.088 0.882 1.00 84.31 80 TYR A CA 1
ATOM 640 C C . TYR A 1 80 ? -7.210 8.565 1.697 1.00 84.31 80 TYR A C 1
ATOM 642 O O . TYR A 1 80 ? -8.107 9.341 2.029 1.00 84.31 80 TYR A O 1
ATOM 650 N N . VAL A 1 81 ? -7.198 7.276 2.042 1.00 88.38 81 VAL A N 1
ATOM 651 C CA . VAL A 1 81 ? -8.278 6.611 2.770 1.00 88.38 81 VAL A CA 1
ATOM 652 C C . VAL A 1 81 ? -7.697 5.941 4.004 1.00 88.38 81 VAL A C 1
ATOM 654 O O . VAL A 1 81 ? -7.290 4.783 3.979 1.00 88.38 81 VAL A O 1
ATOM 657 N N . SER A 1 82 ? -7.706 6.665 5.121 1.00 88.06 82 SER A N 1
ATOM 658 C CA . SER A 1 82 ? -7.204 6.141 6.393 1.00 88.06 82 SER A CA 1
ATOM 659 C C . SER A 1 82 ? -8.020 4.966 6.940 1.00 88.06 82 SER A C 1
ATOM 661 O O . SER A 1 82 ? -7.552 4.286 7.844 1.00 88.06 82 SER A O 1
ATOM 663 N N . ASP A 1 83 ? -9.225 4.700 6.423 1.00 91.44 83 ASP A N 1
ATOM 664 C CA . ASP A 1 83 ? -10.002 3.498 6.765 1.00 91.44 83 ASP A CA 1
ATOM 665 C C . ASP A 1 83 ? -9.393 2.213 6.178 1.00 91.44 83 ASP A C 1
ATOM 667 O O . ASP A 1 83 ? -9.718 1.123 6.633 1.00 91.44 83 ASP A O 1
ATOM 671 N N . ASN A 1 84 ? -8.466 2.313 5.221 1.00 95.50 84 ASN A N 1
ATOM 672 C CA . ASN A 1 84 ? -7.748 1.145 4.707 1.00 95.50 84 ASN A CA 1
ATOM 673 C C . ASN A 1 84 ? -6.698 0.613 5.692 1.00 95.50 84 ASN A C 1
ATOM 675 O O . ASN A 1 84 ? -6.140 -0.456 5.451 1.00 95.50 84 ASN A O 1
ATOM 679 N N . THR A 1 85 ? -6.399 1.342 6.771 1.00 94.69 85 THR A N 1
ATOM 680 C CA . THR A 1 85 ? -5.317 1.010 7.702 1.00 94.69 85 THR A CA 1
ATOM 681 C C . THR A 1 85 ? -5.825 0.541 9.056 1.00 94.69 85 THR A C 1
ATOM 683 O O . THR A 1 85 ? -6.959 0.815 9.442 1.00 94.69 85 THR A O 1
ATOM 686 N N . VAL A 1 86 ? -4.962 -0.145 9.797 1.00 95.25 86 VAL A N 1
ATOM 687 C CA . VAL A 1 86 ? -5.121 -0.412 11.230 1.00 95.25 86 VAL A CA 1
ATOM 688 C C . VAL A 1 86 ? -3.820 -0.137 11.955 1.00 95.25 86 VAL A C 1
ATOM 690 O O . VAL A 1 86 ? -2.745 -0.369 11.397 1.00 95.25 86 VAL A O 1
ATOM 693 N N . PHE A 1 87 ? -3.926 0.364 13.181 1.00 93.12 87 PHE A N 1
ATOM 694 C CA . PHE A 1 87 ? -2.786 0.823 13.971 1.00 93.12 87 PHE A CA 1
ATOM 695 C C . PHE A 1 87 ? -2.330 -0.222 14.990 1.00 93.12 87 PHE A C 1
ATOM 697 O O . PHE A 1 87 ? -3.133 -0.997 15.511 1.00 93.12 87 PHE A O 1
ATOM 704 N N . TYR A 1 88 ? -1.026 -0.240 15.253 1.00 92.75 88 TYR A N 1
ATOM 705 C CA . TYR A 1 88 ? -0.377 -1.069 16.267 1.00 92.75 88 TYR A CA 1
ATOM 706 C C . TYR A 1 88 ? 0.905 -0.380 16.769 1.00 92.75 88 TYR A C 1
ATOM 708 O O . TYR A 1 88 ? 1.368 0.608 16.191 1.00 92.75 88 TYR A O 1
ATOM 716 N N . LYS A 1 89 ? 1.490 -0.884 17.859 1.00 88.94 89 LYS A N 1
ATOM 717 C CA . LYS A 1 89 ? 2.773 -0.387 18.378 1.00 88.94 89 LYS A CA 1
ATOM 718 C C . LYS A 1 89 ? 3.921 -0.900 17.517 1.00 88.94 89 LYS A C 1
ATOM 720 O O . LYS A 1 89 ? 4.057 -2.112 17.350 1.00 88.94 89 LYS A O 1
ATOM 725 N N . GLY A 1 90 ? 4.733 0.020 16.999 1.00 84.31 90 GLY A N 1
ATOM 726 C CA . GLY A 1 90 ? 5.889 -0.299 16.161 1.00 84.31 90 GLY A CA 1
ATOM 727 C C . GLY A 1 90 ? 7.017 -0.993 16.926 1.00 84.31 90 GLY A C 1
ATOM 728 O O . GLY A 1 90 ? 7.048 -1.007 18.157 1.00 84.31 90 GLY A O 1
ATOM 729 N N . TRP A 1 91 ? 7.946 -1.577 16.175 1.00 78.50 91 TRP A N 1
ATOM 730 C CA . TRP A 1 91 ? 9.151 -2.204 16.704 1.00 78.50 91 TRP A CA 1
ATOM 731 C C . TRP A 1 91 ? 10.134 -1.177 17.298 1.00 78.50 91 TRP A C 1
ATOM 733 O O . TRP A 1 91 ? 10.165 -0.002 16.941 1.00 78.50 91 TRP A O 1
ATOM 743 N N . VAL A 1 92 ? 10.929 -1.642 18.258 1.00 65.50 92 VAL A N 1
ATOM 744 C CA . VAL A 1 92 ? 11.532 -0.848 19.342 1.00 65.50 92 VAL A CA 1
ATOM 745 C C . VAL A 1 92 ? 12.725 0.022 18.925 1.00 65.50 92 VAL A C 1
ATOM 747 O O . VAL A 1 92 ? 13.144 0.876 19.699 1.00 65.50 92 VAL A O 1
ATOM 750 N N . SER A 1 93 ? 13.300 -0.142 17.733 1.00 48.75 93 SER A N 1
ATOM 751 C CA . SER A 1 93 ? 14.690 0.279 17.498 1.00 48.75 93 SER A CA 1
ATOM 752 C C . SER A 1 93 ? 14.992 1.794 17.581 1.00 48.75 93 SER A C 1
ATOM 754 O O . SER A 1 93 ? 16.170 2.122 17.679 1.00 48.75 93 SER A O 1
ATOM 756 N N . ASN A 1 94 ? 14.008 2.717 17.602 1.00 48.44 94 ASN A N 1
ATOM 757 C CA . ASN A 1 94 ? 14.180 4.110 18.087 1.00 48.44 94 ASN A CA 1
ATOM 758 C C . ASN A 1 94 ? 12.837 4.841 18.387 1.00 48.44 94 ASN A C 1
ATOM 760 O O . ASN A 1 94 ? 11.790 4.479 17.857 1.00 48.44 94 ASN A O 1
ATOM 764 N N . ASP A 1 95 ? 12.858 5.912 19.197 1.00 45.97 95 ASP A N 1
ATOM 765 C CA . ASP A 1 95 ? 11.673 6.722 19.587 1.00 45.97 95 ASP A CA 1
ATOM 766 C C . ASP A 1 95 ? 10.881 7.315 18.412 1.00 45.97 95 ASP A C 1
ATOM 768 O O . ASP A 1 95 ? 9.660 7.469 18.502 1.00 45.97 95 ASP A O 1
ATOM 772 N N . ALA A 1 96 ? 11.548 7.584 17.288 1.00 44.81 96 ALA A N 1
ATOM 773 C CA . ALA A 1 96 ? 10.925 8.127 16.082 1.00 44.81 96 ALA A CA 1
ATOM 774 C C . ALA A 1 96 ? 10.121 7.078 15.282 1.00 44.81 96 ALA A C 1
ATOM 776 O O . ALA A 1 96 ? 9.161 7.434 14.601 1.00 44.81 96 ALA A O 1
ATOM 777 N N . HIS A 1 97 ? 10.475 5.791 15.375 1.00 51.22 97 HIS A N 1
ATOM 778 C CA . HIS A 1 97 ? 9.772 4.666 14.741 1.00 51.22 97 HIS A CA 1
ATOM 779 C C . HIS A 1 97 ? 8.841 3.911 15.712 1.00 51.22 97 HIS A C 1
ATOM 781 O O . HIS A 1 97 ? 8.059 3.062 15.280 1.00 51.22 97 HIS A O 1
ATOM 787 N N . ARG A 1 98 ? 8.880 4.251 17.011 1.00 55.47 98 ARG A N 1
ATOM 788 C CA . ARG A 1 98 ? 8.158 3.573 18.107 1.00 55.47 98 ARG A CA 1
ATOM 789 C C . ARG A 1 98 ? 6.656 3.853 18.175 1.00 55.47 98 ARG A C 1
ATOM 791 O O . ARG A 1 98 ? 5.910 3.029 18.696 1.00 55.47 98 ARG A O 1
ATOM 798 N N . THR A 1 99 ? 6.194 4.999 17.690 1.00 59.66 99 THR A N 1
ATOM 799 C CA . THR A 1 99 ? 4.981 5.614 18.258 1.00 59.66 99 THR A CA 1
ATOM 800 C C . THR A 1 99 ? 3.704 5.457 17.428 1.00 59.66 99 THR A C 1
ATOM 802 O O . THR A 1 99 ? 2.613 5.658 17.951 1.00 59.66 99 THR A O 1
ATOM 805 N N . CYS A 1 100 ? 3.775 5.041 16.157 1.00 73.25 100 CYS A N 1
ATOM 806 C CA . CYS A 1 100 ? 2.563 4.834 15.352 1.00 73.25 100 CYS A CA 1
ATOM 807 C C . CYS A 1 100 ? 2.825 3.985 14.098 1.00 73.25 100 CYS A C 1
ATOM 809 O O . CYS A 1 100 ? 2.943 4.511 12.988 1.00 73.25 100 CYS A O 1
ATOM 811 N N . ALA A 1 101 ? 2.893 2.662 14.258 1.00 88.88 101 ALA A N 1
ATOM 812 C CA . ALA A 1 101 ? 2.925 1.760 13.115 1.00 88.88 101 ALA A CA 1
ATOM 813 C C . ALA A 1 101 ? 1.506 1.470 12.614 1.00 88.88 101 ALA A C 1
ATOM 815 O O . ALA A 1 101 ? 0.532 1.475 13.372 1.00 88.88 101 ALA A O 1
ATOM 816 N N . TYR A 1 102 ? 1.382 1.198 11.318 1.00 93.19 102 TYR A N 1
ATOM 817 C CA . TYR A 1 102 ? 0.119 0.770 10.737 1.00 93.19 102 TYR A CA 1
ATOM 818 C C . TYR A 1 102 ? 0.326 -0.241 9.620 1.00 93.19 102 TYR A C 1
ATOM 820 O O . TYR A 1 102 ? 1.404 -0.366 9.039 1.00 93.19 102 TYR A O 1
ATOM 828 N N . ARG A 1 103 ? -0.729 -1.001 9.343 1.00 95.56 103 ARG A N 1
ATOM 829 C CA . ARG A 1 103 ? -0.784 -1.962 8.244 1.00 95.56 103 ARG A CA 1
ATOM 830 C C . ARG A 1 103 ? -2.092 -1.820 7.483 1.00 95.56 103 ARG A C 1
ATOM 832 O O . ARG A 1 103 ? -3.065 -1.287 8.012 1.00 95.56 103 ARG A O 1
ATOM 839 N N . ILE A 1 104 ? -2.121 -2.313 6.257 1.00 97.00 104 ILE A N 1
ATOM 840 C CA . ILE A 1 104 ? -3.324 -2.382 5.435 1.00 97.00 104 ILE A CA 1
ATOM 841 C C . ILE A 1 104 ? -4.259 -3.476 5.975 1.00 97.00 104 ILE A C 1
ATOM 843 O O . ILE A 1 104 ? -3.807 -4.539 6.420 1.00 97.00 104 ILE A O 1
ATOM 847 N N . LYS A 1 105 ? -5.569 -3.209 5.940 1.00 96.00 105 LYS A N 1
ATOM 848 C CA . LYS A 1 105 ? -6.627 -4.180 6.247 1.00 96.00 105 LYS A CA 1
ATOM 849 C C . LYS A 1 105 ? -6.638 -5.314 5.226 1.00 96.00 105 LYS A C 1
ATOM 851 O O . LYS A 1 105 ? -6.552 -5.091 4.023 1.00 96.00 105 LYS A O 1
ATOM 856 N N . THR A 1 106 ? -6.844 -6.532 5.703 1.00 94.44 106 THR A N 1
ATOM 857 C CA . THR A 1 106 ? -6.939 -7.734 4.856 1.00 94.44 106 THR A CA 1
ATOM 858 C C . THR A 1 106 ? -8.347 -7.970 4.299 1.00 94.44 106 THR A C 1
ATOM 860 O O . THR A 1 106 ? -8.548 -8.847 3.467 1.00 94.44 106 THR A O 1
ATOM 863 N N . THR A 1 107 ? -9.323 -7.165 4.726 1.00 93.38 107 THR A N 1
ATOM 864 C CA . THR A 1 107 ? -10.751 -7.341 4.423 1.00 93.38 107 THR A CA 1
ATOM 865 C C . THR A 1 107 ? -11.240 -6.511 3.237 1.00 93.38 107 THR A C 1
ATOM 867 O O . THR A 1 107 ? -11.976 -7.011 2.383 1.00 93.38 107 THR A O 1
ATOM 870 N N . ARG A 1 108 ? -10.871 -5.227 3.181 1.00 95.38 108 ARG A N 1
ATOM 871 C CA . ARG A 1 108 ? -11.280 -4.303 2.117 1.00 95.38 108 ARG A CA 1
ATOM 872 C C . ARG A 1 108 ? -10.362 -3.088 2.063 1.00 95.38 108 ARG A C 1
ATOM 874 O O . ARG A 1 108 ? -10.057 -2.505 3.099 1.00 95.38 108 ARG A O 1
ATOM 881 N N . MET A 1 109 ? -10.031 -2.656 0.851 1.00 96.00 109 MET A N 1
ATOM 882 C CA . MET A 1 109 ? -9.335 -1.395 0.587 1.00 96.00 109 MET A CA 1
ATOM 883 C C . MET A 1 109 ? -10.117 -0.556 -0.419 1.00 96.00 109 MET A C 1
ATOM 885 O O . MET A 1 109 ? -10.786 -1.092 -1.303 1.00 96.00 109 MET A O 1
ATOM 889 N N . ILE A 1 110 ? -10.030 0.764 -0.299 1.00 95.75 110 ILE A N 1
ATOM 890 C CA . ILE A 1 110 ? -10.676 1.720 -1.199 1.00 95.75 110 ILE A CA 1
ATOM 891 C C . ILE A 1 110 ? -9.628 2.629 -1.830 1.00 95.75 110 ILE A C 1
ATOM 893 O O . ILE A 1 110 ? -8.846 3.252 -1.118 1.00 95.75 110 ILE A O 1
ATOM 897 N N . LEU A 1 111 ? -9.688 2.794 -3.146 1.00 94.56 111 LEU A N 1
ATOM 898 C CA . LEU A 1 111 ? -9.060 3.922 -3.826 1.00 94.56 111 LEU A CA 1
ATOM 899 C C . LEU A 1 111 ? -10.106 4.961 -4.220 1.00 94.56 111 LEU A C 1
ATOM 901 O O . LEU A 1 111 ? -11.233 4.613 -4.570 1.00 94.56 111 LEU A O 1
ATOM 905 N N . THR A 1 112 ? -9.726 6.235 -4.169 1.00 92.12 112 THR A N 1
ATOM 906 C CA . THR A 1 112 ? -10.570 7.392 -4.500 1.00 92.12 112 THR A CA 1
ATOM 907 C C . THR A 1 112 ? -9.923 8.223 -5.607 1.00 92.12 112 THR A C 1
ATOM 909 O O . THR A 1 112 ? -8.747 8.043 -5.910 1.00 92.12 112 THR A O 1
ATOM 912 N N . GLY A 1 113 ? -10.681 9.139 -6.216 1.00 87.31 113 GLY A N 1
ATOM 913 C CA . GLY A 1 113 ? -10.164 10.021 -7.272 1.00 87.31 113 GLY A CA 1
ATOM 914 C C . GLY A 1 113 ? -10.296 9.459 -8.691 1.00 87.31 113 GLY A C 1
ATOM 915 O O . GLY A 1 113 ? -9.735 10.023 -9.622 1.00 87.31 113 GLY A O 1
ATOM 916 N N . TYR A 1 114 ? -11.074 8.389 -8.870 1.00 88.31 114 TYR A N 1
ATOM 917 C CA . TYR A 1 114 ? -11.330 7.753 -10.167 1.00 88.31 114 TYR A CA 1
ATOM 918 C C . TYR A 1 114 ? -12.772 7.985 -10.618 1.00 88.31 114 TYR A C 1
ATOM 920 O O . TYR A 1 114 ? -13.448 7.058 -11.075 1.00 88.31 114 TYR A O 1
ATOM 928 N N . SER A 1 115 ? -13.282 9.206 -10.416 1.00 82.44 115 SER A N 1
ATOM 929 C CA . SER A 1 115 ? -14.611 9.583 -10.901 1.00 82.44 115 SER A CA 1
ATOM 930 C C . SER A 1 115 ? -14.604 9.613 -12.418 1.00 82.44 115 SER A C 1
ATOM 932 O O . SER A 1 115 ? -13.580 9.852 -13.063 1.00 82.44 115 SER A O 1
ATOM 934 N N . HIS A 1 116 ? -15.750 9.294 -13.003 1.00 75.44 116 HIS A N 1
ATOM 935 C CA . HIS A 1 116 ? -15.831 9.137 -14.441 1.00 75.44 116 HIS A CA 1
ATOM 936 C C . HIS A 1 116 ? -17.170 9.630 -14.953 1.00 75.44 116 HIS A C 1
ATOM 938 O O . HIS A 1 116 ? -18.211 9.386 -14.339 1.00 75.44 116 HIS A O 1
ATOM 944 N N . SER A 1 117 ? -17.144 10.334 -16.084 1.00 69.25 117 SER A N 1
ATOM 945 C CA . SER A 1 117 ? -18.372 10.743 -16.752 1.00 69.25 117 SER A CA 1
ATOM 946 C C . SER A 1 117 ? -19.103 9.502 -17.274 1.00 69.25 117 SER A C 1
ATOM 948 O O . SER A 1 117 ? -18.484 8.542 -17.736 1.00 69.25 117 SER A O 1
ATOM 950 N N . GLY A 1 118 ? -20.438 9.511 -17.216 1.00 67.56 118 GLY A N 1
ATOM 951 C CA . GLY A 1 118 ? -21.249 8.375 -17.674 1.00 67.56 118 GLY A CA 1
ATOM 952 C C . GLY A 1 118 ? -21.040 8.016 -19.154 1.00 67.56 118 GLY A C 1
ATOM 953 O O . GLY A 1 118 ? -21.236 6.863 -19.536 1.00 67.56 118 GLY A O 1
ATOM 954 N N . TRP A 1 119 ? -20.589 8.986 -19.957 1.00 74.75 119 TRP A N 1
ATOM 955 C CA . TRP A 1 119 ? -20.375 8.882 -21.404 1.00 74.75 119 TRP A CA 1
ATOM 956 C C . TRP A 1 119 ? -19.101 8.144 -21.807 1.00 74.75 119 TRP A C 1
ATOM 958 O O . TRP A 1 119 ? -19.001 7.647 -22.929 1.00 74.75 119 TRP A O 1
ATOM 968 N N . SER A 1 120 ? -18.120 8.078 -20.916 1.00 80.12 120 SER A N 1
ATOM 969 C CA . SER A 1 120 ? -16.848 7.451 -21.232 1.00 80.12 120 SER A CA 1
ATOM 970 C C . SER A 1 120 ? -16.967 5.926 -21.182 1.00 80.12 120 SER A C 1
ATOM 972 O O . SER A 1 120 ? -17.549 5.348 -20.258 1.00 80.12 120 SER A O 1
ATOM 974 N N . ARG A 1 121 ? -16.426 5.285 -22.222 1.00 85.94 121 ARG A N 1
ATOM 975 C CA . ARG A 1 121 ? -16.524 3.835 -22.470 1.00 85.94 121 ARG A CA 1
ATOM 976 C C . ARG A 1 121 ? -15.347 3.031 -21.925 1.00 85.94 121 ARG A C 1
ATOM 978 O O . ARG A 1 121 ? -15.404 1.811 -21.906 1.00 85.94 121 ARG A O 1
ATOM 985 N N . ASN A 1 122 ? -14.279 3.709 -21.508 1.00 90.19 122 ASN A N 1
ATOM 986 C CA . ASN A 1 122 ? -13.023 3.089 -21.099 1.00 90.19 122 ASN A CA 1
ATOM 987 C C . ASN A 1 122 ? -12.523 3.727 -19.810 1.00 90.19 122 ASN A C 1
ATOM 989 O O . ASN A 1 122 ? -12.641 4.941 -19.640 1.00 90.19 122 ASN A O 1
ATOM 993 N N . PHE A 1 123 ? -11.889 2.929 -18.953 1.00 92.44 123 PHE A N 1
ATOM 994 C CA . PHE A 1 123 ? -11.170 3.465 -17.805 1.00 92.44 123 PHE A CA 1
ATOM 995 C C . PHE A 1 123 ? -10.002 4.355 -18.256 1.00 92.44 123 PHE A C 1
ATOM 997 O O . PHE A 1 123 ? -9.489 4.211 -19.370 1.00 92.44 123 PHE A O 1
ATOM 1004 N N . SER A 1 124 ? -9.588 5.304 -17.412 1.00 91.56 124 SER A N 1
ATOM 1005 C CA . SER A 1 124 ? -8.506 6.222 -17.775 1.00 91.56 124 SER A CA 1
ATOM 1006 C C . SER A 1 124 ? -7.192 5.468 -17.986 1.00 91.56 124 SER A C 1
ATOM 1008 O O . SER A 1 124 ? -6.913 4.475 -17.314 1.00 91.56 124 SER A O 1
ATOM 1010 N N . TYR A 1 125 ? -6.362 5.962 -18.906 1.00 91.12 125 TYR A N 1
ATOM 1011 C CA . TYR A 1 125 ? -5.056 5.366 -19.190 1.00 91.12 125 TYR A CA 1
ATOM 1012 C C . TYR A 1 125 ? -4.169 5.297 -17.938 1.00 91.12 125 TYR A C 1
ATOM 1014 O O . TYR A 1 125 ? -3.608 4.245 -17.634 1.00 91.12 125 TYR A O 1
ATOM 1022 N N . ASP A 1 126 ? -4.117 6.382 -17.161 1.00 90.88 126 ASP A N 1
ATOM 1023 C CA . ASP A 1 126 ? -3.365 6.425 -15.903 1.00 90.88 126 ASP A CA 1
ATOM 1024 C C . ASP A 1 126 ? -3.931 5.462 -14.857 1.00 90.88 126 ASP A C 1
ATOM 1026 O O . ASP A 1 126 ? -3.179 4.822 -14.124 1.00 90.88 126 ASP A O 1
ATOM 1030 N N . GLY A 1 127 ? -5.258 5.311 -14.818 1.00 92.88 127 GLY A N 1
ATOM 1031 C CA . GLY A 1 127 ? -5.920 4.338 -13.963 1.00 92.88 127 GLY A CA 1
ATOM 1032 C C . GLY A 1 127 ? -5.554 2.903 -14.342 1.00 92.88 127 GLY A C 1
ATOM 1033 O O . GLY A 1 127 ? -5.238 2.107 -13.467 1.00 92.88 127 GLY A O 1
ATOM 1034 N N . LEU A 1 128 ? -5.530 2.576 -15.636 1.00 95.25 128 LEU A N 1
ATOM 1035 C CA . LEU A 1 128 ? -5.113 1.255 -16.113 1.00 95.25 128 LEU A CA 1
ATOM 1036 C C . LEU A 1 128 ? -3.652 0.962 -15.753 1.00 95.25 128 LEU A C 1
ATOM 1038 O O . LEU A 1 128 ? -3.364 -0.117 -15.245 1.00 95.25 128 LEU A O 1
ATOM 1042 N N . ARG A 1 129 ? -2.737 1.924 -15.937 1.00 93.25 129 ARG A N 1
ATOM 1043 C CA . ARG A 1 129 ? -1.323 1.754 -15.552 1.00 93.25 129 ARG A CA 1
ATOM 1044 C C . ARG A 1 129 ? -1.148 1.535 -14.055 1.00 93.25 129 ARG A C 1
ATOM 1046 O O . ARG A 1 129 ? -0.363 0.685 -13.656 1.00 93.25 129 ARG A O 1
ATOM 1053 N N . LEU A 1 130 ? -1.898 2.261 -13.231 1.00 94.50 130 LEU A N 1
ATOM 1054 C CA . LEU A 1 130 ? -1.902 2.040 -11.789 1.00 94.50 130 LEU A CA 1
ATOM 1055 C C . LEU A 1 130 ? -2.357 0.618 -11.428 1.00 94.50 130 LEU A C 1
ATOM 1057 O O . LEU A 1 130 ? -1.744 -0.032 -10.588 1.00 94.50 130 LEU A O 1
ATOM 1061 N N . LEU A 1 131 ? -3.430 0.134 -12.053 1.00 96.44 131 LEU A N 1
ATOM 1062 C CA . LEU A 1 131 ? -3.922 -1.223 -11.815 1.00 96.44 131 LEU A CA 1
ATOM 1063 C C . LEU A 1 131 ? -2.908 -2.281 -12.278 1.00 96.44 131 LEU A C 1
ATOM 1065 O O . LEU A 1 131 ? -2.710 -3.272 -11.581 1.00 96.44 131 LEU A O 1
ATOM 1069 N N . ALA A 1 132 ? -2.203 -2.030 -13.382 1.00 95.19 132 ALA A N 1
ATOM 1070 C CA . ALA A 1 132 ? -1.102 -2.876 -13.839 1.00 95.19 132 ALA A CA 1
ATOM 1071 C C . ALA A 1 132 ? 0.063 -2.900 -12.836 1.00 95.19 132 ALA A C 1
ATOM 1073 O O . ALA A 1 132 ? 0.664 -3.946 -12.595 1.00 95.19 132 ALA A O 1
ATOM 1074 N N . ASP A 1 133 ? 0.378 -1.760 -12.215 1.00 95.25 133 ASP A N 1
ATOM 1075 C CA . ASP A 1 133 ? 1.400 -1.682 -11.168 1.00 95.25 133 ASP A CA 1
ATOM 1076 C C . ASP A 1 133 ? 1.014 -2.548 -9.956 1.00 95.25 133 ASP A C 1
ATOM 1078 O O . ASP A 1 133 ? 1.878 -3.205 -9.371 1.00 95.25 133 ASP A O 1
ATOM 1082 N N . PHE A 1 134 ? -0.278 -2.619 -9.615 1.00 96.56 134 PHE A N 1
ATOM 1083 C CA . PHE A 1 134 ? -0.771 -3.524 -8.573 1.00 96.56 134 PHE A CA 1
ATOM 1084 C C . PHE A 1 134 ? -0.599 -4.983 -8.987 1.00 96.56 134 PHE A C 1
ATOM 1086 O O . PHE A 1 134 ? -0.040 -5.762 -8.218 1.00 96.56 134 PHE A O 1
ATOM 1093 N N . ASP A 1 135 ? -1.002 -5.351 -10.204 1.00 96.56 135 ASP A N 1
ATOM 1094 C CA . ASP A 1 135 ? -0.847 -6.719 -10.710 1.00 96.56 135 ASP A CA 1
ATOM 1095 C C . ASP A 1 135 ? 0.614 -7.191 -10.645 1.00 96.56 135 ASP A C 1
ATOM 1097 O O . ASP A 1 135 ? 0.888 -8.310 -10.207 1.00 96.56 135 ASP A O 1
ATOM 1101 N N . LYS A 1 136 ? 1.561 -6.313 -10.998 1.00 94.94 136 LYS A N 1
ATOM 1102 C CA . LYS A 1 136 ? 3.003 -6.589 -10.924 1.00 94.94 136 LYS A CA 1
ATOM 1103 C C . LYS A 1 136 ? 3.493 -6.786 -9.494 1.00 94.94 136 LYS A C 1
ATOM 1105 O O . LYS A 1 136 ? 4.204 -7.752 -9.230 1.00 94.94 136 LYS A O 1
ATOM 1110 N N . VAL A 1 137 ? 3.108 -5.908 -8.566 1.00 96.25 137 VAL A N 1
ATOM 1111 C CA . VAL A 1 137 ? 3.527 -6.017 -7.159 1.00 96.25 137 VAL A CA 1
ATOM 1112 C C . VAL A 1 137 ? 2.947 -7.264 -6.500 1.00 96.25 137 VAL A C 1
ATOM 1114 O O . VAL A 1 137 ? 3.668 -7.969 -5.801 1.00 96.25 137 VAL A O 1
ATOM 1117 N N . PHE A 1 138 ? 1.677 -7.591 -6.739 1.00 97.31 138 PHE A N 1
ATOM 1118 C CA . PHE A 1 138 ? 1.082 -8.793 -6.154 1.00 97.31 138 PHE A CA 1
ATOM 1119 C C . PHE A 1 138 ? 1.637 -10.080 -6.770 1.00 97.31 138 PHE A C 1
ATOM 1121 O O . PHE A 1 138 ? 1.906 -11.022 -6.030 1.00 97.31 138 PHE A O 1
ATOM 1128 N N . ALA A 1 139 ? 1.913 -10.105 -8.076 1.00 95.50 139 ALA A N 1
ATOM 1129 C CA . ALA A 1 139 ? 2.606 -11.230 -8.700 1.00 95.50 139 ALA A CA 1
ATOM 1130 C C . ALA A 1 139 ? 4.032 -11.411 -8.160 1.00 95.50 139 ALA A C 1
ATOM 1132 O O . ALA A 1 139 ? 4.435 -12.528 -7.847 1.00 95.50 139 ALA A O 1
ATOM 1133 N N . MET A 1 140 ? 4.761 -10.311 -7.954 1.00 94.50 140 MET A N 1
ATOM 1134 C CA . MET A 1 140 ? 6.077 -10.320 -7.314 1.00 94.50 140 MET A CA 1
ATOM 1135 C C . MET A 1 140 ? 6.018 -10.897 -5.891 1.00 94.50 140 MET A C 1
ATOM 1137 O O . MET A 1 140 ? 6.844 -11.737 -5.544 1.00 94.50 140 MET A O 1
ATOM 1141 N N . LEU A 1 141 ? 5.032 -10.499 -5.079 1.00 96.25 141 LEU A N 1
ATOM 1142 C CA . LEU A 1 141 ? 4.841 -11.022 -3.718 1.00 96.25 141 LEU A CA 1
ATOM 1143 C C . LEU A 1 141 ? 4.413 -12.497 -3.686 1.00 96.25 141 LEU A C 1
ATOM 1145 O O . LEU A 1 141 ? 4.707 -13.198 -2.713 1.00 96.25 141 LEU A O 1
ATOM 1149 N N . ASP A 1 142 ? 3.708 -12.966 -4.715 1.00 96.12 142 ASP A N 1
ATOM 1150 C CA . ASP A 1 142 ? 3.309 -14.370 -4.879 1.00 96.12 142 ASP A CA 1
ATOM 1151 C C . ASP A 1 142 ? 4.424 -15.222 -5.521 1.00 96.12 142 ASP A C 1
ATOM 1153 O O . ASP A 1 142 ? 4.375 -16.447 -5.472 1.00 96.12 142 ASP A O 1
ATOM 1157 N N . GLY A 1 143 ? 5.473 -14.591 -6.063 1.00 93.56 143 GLY A N 1
ATOM 1158 C CA . GLY A 1 143 ? 6.600 -15.272 -6.706 1.00 93.56 143 GLY A CA 1
ATOM 1159 C C . GLY A 1 143 ? 6.305 -15.754 -8.130 1.00 93.56 143 GLY A C 1
ATOM 1160 O O . GLY A 1 143 ? 6.948 -16.685 -8.612 1.00 93.56 143 GLY A O 1
ATOM 1161 N N . VAL A 1 144 ? 5.335 -15.135 -8.806 1.00 92.00 144 VAL A N 1
ATOM 1162 C CA . VAL A 1 144 ? 4.879 -15.503 -10.154 1.00 92.00 144 VAL A CA 1
ATOM 1163 C C . VAL A 1 144 ? 4.976 -14.322 -11.122 1.00 92.00 144 VAL A C 1
ATOM 1165 O O . VAL A 1 144 ? 5.283 -13.191 -10.747 1.00 92.00 144 VAL A O 1
ATOM 1168 N N . THR A 1 145 ? 4.733 -14.578 -12.407 1.00 87.81 145 THR A N 1
ATOM 1169 C CA . THR A 1 145 ? 4.589 -13.504 -13.400 1.00 87.81 145 THR A CA 1
ATOM 1170 C C . THR A 1 145 ? 3.192 -12.878 -13.327 1.00 87.81 145 THR A C 1
ATOM 1172 O O . THR A 1 145 ? 2.257 -13.549 -12.881 1.00 87.81 145 THR A O 1
ATOM 1175 N N . PRO A 1 146 ? 3.022 -11.602 -13.734 1.00 87.19 146 PRO A N 1
ATOM 1176 C CA . PRO A 1 146 ? 1.717 -10.948 -13.724 1.00 87.19 146 PRO A CA 1
ATOM 1177 C C . PRO A 1 146 ? 0.649 -11.789 -14.442 1.00 87.19 146 PRO A C 1
ATOM 1179 O O . PRO A 1 146 ? 0.854 -12.179 -15.595 1.00 87.19 146 PRO A O 1
ATOM 1182 N N . PRO A 1 147 ? -0.475 -12.101 -13.776 1.00 88.00 147 PRO A N 1
ATOM 1183 C CA . PRO A 1 147 ? -1.483 -12.990 -14.329 1.00 88.00 147 PRO A CA 1
ATOM 1184 C C . PRO A 1 147 ? -2.263 -12.306 -15.457 1.00 88.00 147 PRO A C 1
ATOM 1186 O O . PRO A 1 147 ? -2.553 -11.111 -15.401 1.00 88.00 147 PRO A O 1
ATOM 1189 N N . ALA A 1 148 ? -2.677 -13.083 -16.462 1.00 89.19 148 ALA A N 1
ATOM 1190 C CA . ALA A 1 148 ? -3.460 -12.565 -17.588 1.00 89.19 148 ALA A CA 1
ATOM 1191 C C . ALA A 1 148 ? -4.809 -11.958 -17.149 1.00 89.19 148 ALA A C 1
ATOM 1193 O O . ALA A 1 148 ? -5.279 -10.992 -17.746 1.00 89.19 148 ALA A O 1
ATOM 1194 N N . ASN A 1 149 ? -5.409 -12.492 -16.080 1.00 93.06 149 ASN A N 1
ATOM 1195 C CA . ASN A 1 149 ? -6.638 -11.997 -15.454 1.00 93.06 149 ASN A CA 1
ATOM 1196 C C . ASN A 1 149 ? -6.368 -10.990 -14.312 1.00 93.06 149 ASN A C 1
ATOM 1198 O O . ASN A 1 149 ? -7.028 -11.028 -13.270 1.00 93.06 149 ASN A O 1
ATOM 1202 N N . GLY A 1 150 ? -5.385 -10.104 -14.490 1.00 95.81 150 GLY A N 1
ATOM 1203 C CA . GLY A 1 150 ? -5.100 -8.990 -13.582 1.00 95.81 150 GLY A CA 1
ATOM 1204 C C . GLY A 1 150 ? -6.184 -7.900 -13.561 1.00 95.81 150 GLY A C 1
ATOM 1205 O O . GLY A 1 150 ? -7.119 -7.888 -14.366 1.00 95.81 150 GLY A O 1
ATOM 1206 N N . LEU A 1 151 ? -6.052 -6.961 -12.626 1.00 97.38 151 LEU A N 1
ATOM 1207 C CA . LEU A 1 151 ? -6.883 -5.768 -12.493 1.00 97.38 151 LEU A CA 1
ATOM 1208 C C . LEU A 1 151 ? -6.876 -4.906 -13.757 1.00 97.38 151 LEU A C 1
ATOM 1210 O O . LEU A 1 151 ? -7.934 -4.420 -14.158 1.00 97.38 151 LEU A O 1
ATOM 1214 N N . GLU A 1 152 ? -5.718 -4.719 -14.396 1.00 96.75 152 GLU A N 1
ATOM 1215 C CA . GLU A 1 152 ? -5.635 -3.944 -15.637 1.00 96.75 152 GLU A CA 1
ATOM 1216 C C . GLU A 1 152 ? -6.522 -4.566 -16.722 1.00 96.75 152 GLU A C 1
ATOM 1218 O O . GLU A 1 152 ? -7.339 -3.877 -17.335 1.00 96.75 152 GLU A O 1
ATOM 1223 N N . ASN A 1 153 ? -6.392 -5.880 -16.932 1.00 96.75 153 ASN A N 1
ATOM 1224 C CA . ASN A 1 153 ? -7.176 -6.621 -17.915 1.00 96.75 153 ASN A CA 1
ATOM 1225 C C . ASN A 1 153 ? -8.675 -6.553 -17.592 1.00 96.75 153 ASN A C 1
ATOM 1227 O O . ASN A 1 153 ? -9.487 -6.262 -18.472 1.00 96.75 153 ASN A O 1
ATOM 1231 N N . LEU A 1 154 ? -9.031 -6.731 -16.316 1.00 97.25 154 LEU A N 1
ATOM 1232 C CA . LEU A 1 154 ? -10.409 -6.657 -15.846 1.00 97.25 154 LEU A CA 1
ATOM 1233 C C . LEU A 1 154 ? -11.039 -5.287 -16.144 1.00 97.25 154 LEU A C 1
ATOM 1235 O O . LEU A 1 154 ? -12.128 -5.218 -16.713 1.00 97.25 154 LEU A O 1
ATOM 1239 N N . PHE A 1 155 ? -10.352 -4.188 -15.817 1.00 96.44 155 PHE A N 1
ATOM 1240 C CA . PHE A 1 155 ? -10.852 -2.835 -16.088 1.00 96.44 155 PHE A CA 1
ATOM 1241 C C . PHE A 1 155 ? -10.806 -2.457 -17.564 1.00 96.44 155 PHE A C 1
ATOM 1243 O O . PHE A 1 155 ? -11.587 -1.612 -17.988 1.00 96.44 155 PHE A O 1
ATOM 1250 N N . ARG A 1 156 ? -9.916 -3.058 -18.354 1.00 96.12 156 ARG A N 1
ATOM 1251 C CA . ARG A 1 156 ? -9.845 -2.836 -19.799 1.00 96.12 156 ARG A CA 1
ATOM 1252 C C . ARG A 1 156 ? -11.003 -3.508 -20.532 1.00 96.12 156 ARG A C 1
ATOM 1254 O O . ARG A 1 156 ? -11.592 -2.894 -21.414 1.00 96.12 156 ARG A O 1
ATOM 1261 N N . ASN A 1 157 ? -11.328 -4.743 -20.156 1.00 96.31 157 ASN A N 1
ATOM 1262 C CA . ASN A 1 157 ? -12.231 -5.597 -20.928 1.00 96.31 157 ASN A CA 1
ATOM 1263 C C . ASN A 1 157 ? -13.655 -5.659 -20.357 1.00 96.31 157 ASN A C 1
ATOM 1265 O O . ASN A 1 157 ? -14.597 -5.894 -21.107 1.00 96.31 157 ASN A O 1
ATOM 1269 N N . HIS A 1 158 ? -13.833 -5.399 -19.057 1.00 95.50 158 HIS A N 1
ATOM 1270 C CA . HIS A 1 158 ? -15.126 -5.498 -18.366 1.00 95.50 158 HIS A CA 1
ATOM 1271 C C . HIS A 1 158 ? -15.569 -4.169 -17.730 1.00 95.50 158 HIS A C 1
ATOM 1273 O O . HIS A 1 158 ? -16.299 -4.144 -16.736 1.00 95.50 158 HIS A O 1
ATOM 1279 N N . PHE A 1 159 ? -15.144 -3.031 -18.293 1.00 93.88 159 PHE A N 1
ATOM 1280 C CA . PHE A 1 159 ? -15.409 -1.717 -17.698 1.00 93.88 159 PHE A CA 1
ATOM 1281 C C . PHE A 1 159 ? -16.898 -1.372 -17.581 1.00 93.88 159 PHE A C 1
ATOM 1283 O O . PHE A 1 159 ? -17.328 -0.829 -16.564 1.00 93.88 159 PHE A O 1
ATOM 1290 N N . GLU A 1 160 ? -17.707 -1.702 -18.590 1.00 92.56 160 GLU A N 1
ATOM 1291 C CA . GLU A 1 160 ? -19.147 -1.415 -18.557 1.00 92.56 160 GLU A CA 1
ATOM 1292 C C . GLU A 1 160 ? -19.872 -2.234 -17.479 1.00 92.56 160 GLU A C 1
ATOM 1294 O O . GLU A 1 160 ? -20.751 -1.722 -16.786 1.00 92.56 160 GLU A O 1
ATOM 1299 N N . GLU A 1 161 ? -19.447 -3.475 -17.247 1.00 94.31 161 GLU A N 1
ATOM 1300 C CA . GLU A 1 161 ? -19.958 -4.300 -16.151 1.00 94.31 161 GLU A CA 1
ATOM 1301 C C . GLU A 1 161 ? -19.574 -3.725 -14.780 1.00 94.31 161 GLU A C 1
ATOM 1303 O O . GLU A 1 161 ? -20.406 -3.651 -13.870 1.00 94.31 161 GLU A O 1
ATOM 1308 N N . LEU A 1 162 ? -18.337 -3.238 -14.647 1.00 94.25 162 LEU A N 1
ATOM 1309 C CA . LEU A 1 162 ? -17.873 -2.529 -13.453 1.00 94.25 162 LEU A CA 1
ATOM 1310 C C . LEU A 1 162 ? -18.671 -1.235 -13.218 1.00 94.25 162 LEU A C 1
ATOM 1312 O O . LEU A 1 162 ? -19.069 -0.964 -12.085 1.00 94.25 162 LEU A O 1
ATOM 1316 N N . LYS A 1 163 ? -18.978 -0.457 -14.268 1.00 91.56 163 LYS A N 1
ATOM 1317 C CA . LYS A 1 163 ? -19.830 0.749 -14.187 1.00 91.56 163 LYS A CA 1
ATOM 1318 C C . LYS A 1 163 ? -21.251 0.434 -13.725 1.00 91.56 163 LYS A C 1
ATOM 1320 O O . LYS A 1 163 ? -21.847 1.232 -13.001 1.00 91.56 163 LYS A O 1
ATOM 1325 N N . GLN A 1 164 ? -21.769 -0.740 -14.079 1.00 91.19 164 GLN A N 1
ATOM 1326 C CA . GLN A 1 164 ? -23.046 -1.271 -13.588 1.00 91.19 164 GLN A CA 1
ATOM 1327 C C . GLN A 1 164 ? -22.962 -1.798 -12.144 1.00 91.19 164 GLN A C 1
ATOM 1329 O O . GLN A 1 164 ? -23.895 -2.435 -11.659 1.00 91.19 164 GLN A O 1
ATOM 1334 N N . LYS A 1 165 ? -21.862 -1.511 -11.430 1.00 89.19 165 LYS A N 1
ATOM 1335 C CA . LYS A 1 165 ? -21.602 -1.907 -10.039 1.00 89.19 165 LYS A CA 1
ATOM 1336 C C . LYS A 1 165 ? -21.562 -3.425 -9.834 1.00 89.19 165 LYS A C 1
ATOM 1338 O O . LYS A 1 165 ? -21.717 -3.884 -8.697 1.00 89.19 165 LYS A O 1
ATOM 1343 N N . LYS A 1 166 ? -21.339 -4.216 -10.895 1.00 95.44 166 LYS A N 1
ATOM 1344 C CA . LYS A 1 166 ? -21.101 -5.655 -10.738 1.00 95.44 166 LYS A CA 1
ATOM 1345 C C . LYS A 1 166 ? -19.815 -5.872 -9.939 1.00 95.44 166 LYS A C 1
ATOM 1347 O O . LYS A 1 166 ? -18.855 -5.110 -10.060 1.00 95.44 166 LYS A O 1
ATOM 1352 N N . ARG A 1 167 ? -19.812 -6.912 -9.101 1.00 97.06 167 ARG A N 1
ATOM 1353 C CA . ARG A 1 167 ? -18.599 -7.397 -8.434 1.00 97.06 167 ARG A CA 1
ATOM 1354 C C . ARG A 1 167 ? -17.939 -8.397 -9.367 1.00 97.06 167 ARG A C 1
ATOM 1356 O O . ARG A 1 167 ? -18.565 -9.403 -9.678 1.00 97.06 167 ARG A O 1
ATOM 1363 N N . LEU A 1 168 ? -16.723 -8.102 -9.804 1.00 97.94 168 LEU A N 1
ATOM 1364 C CA . LEU A 1 168 ? -15.953 -8.972 -10.689 1.00 97.94 168 LEU A CA 1
ATOM 1365 C C . LEU A 1 168 ? -14.637 -9.360 -10.022 1.00 97.94 168 LEU A C 1
ATOM 1367 O O . LEU A 1 168 ? -14.130 -8.599 -9.200 1.00 97.94 168 LEU A O 1
ATOM 1371 N N . SER A 1 169 ? -14.088 -10.511 -10.390 1.00 97.69 169 SER A N 1
ATOM 1372 C CA . SER A 1 169 ? -12.863 -11.052 -9.799 1.00 97.69 169 SER A CA 1
ATOM 1373 C C . SER A 1 169 ? -11.684 -10.923 -10.762 1.00 97.69 169 SER A C 1
ATOM 1375 O O . SER A 1 169 ? -11.797 -11.241 -11.944 1.00 97.69 169 SER A O 1
ATOM 1377 N N . SER A 1 170 ? -10.549 -10.473 -10.240 1.00 96.81 170 SER A N 1
ATOM 1378 C CA . SER A 1 170 ? -9.220 -10.627 -10.826 1.00 96.81 170 SER A CA 1
ATOM 1379 C C . SER A 1 170 ? -8.460 -11.736 -10.090 1.00 96.81 170 SER A C 1
ATOM 1381 O O . SER A 1 170 ? -8.989 -12.367 -9.173 1.00 96.81 170 SER A O 1
ATOM 1383 N N . ALA A 1 171 ? -7.202 -11.969 -10.463 1.00 96.06 171 ALA A N 1
ATOM 1384 C CA . ALA A 1 171 ? -6.347 -12.967 -9.821 1.00 96.06 171 ALA A CA 1
ATOM 1385 C C . ALA A 1 171 ? -6.232 -12.815 -8.289 1.00 96.06 171 ALA A C 1
ATOM 1387 O O . ALA A 1 171 ? -6.225 -13.817 -7.575 1.00 96.06 171 ALA A O 1
ATOM 1388 N N . TYR A 1 172 ? -6.169 -11.580 -7.779 1.00 97.44 172 TYR A N 1
ATOM 1389 C CA . TYR A 1 172 ? -5.896 -11.307 -6.359 1.00 97.44 172 TYR A CA 1
ATOM 1390 C C . TYR A 1 172 ? -7.023 -10.563 -5.628 1.00 97.44 172 TYR A C 1
ATOM 1392 O O . TYR A 1 172 ? -6.982 -10.435 -4.400 1.00 97.44 172 TYR A O 1
ATOM 1400 N N . PHE A 1 173 ? -8.032 -10.068 -6.354 1.00 98.12 173 PHE A N 1
ATOM 1401 C CA . PHE A 1 173 ? -9.090 -9.230 -5.791 1.00 98.12 173 PHE A CA 1
ATOM 1402 C C . PHE A 1 173 ? -10.446 -9.510 -6.415 1.00 98.12 173 PHE A C 1
ATOM 1404 O O . PHE A 1 173 ? -10.562 -9.584 -7.632 1.00 98.12 173 PHE A O 1
ATOM 1411 N N . ASP A 1 174 ? -11.500 -9.475 -5.608 1.00 98.12 174 ASP A N 1
ATOM 1412 C CA . ASP A 1 174 ? -12.780 -9.021 -6.136 1.00 98.12 174 ASP A CA 1
ATOM 1413 C C . ASP A 1 174 ? -12.828 -7.497 -6.112 1.00 98.12 174 ASP A C 1
ATOM 1415 O O . ASP A 1 174 ? -12.352 -6.856 -5.171 1.00 98.12 174 ASP A O 1
ATOM 1419 N N . VAL A 1 175 ? -13.474 -6.906 -7.110 1.00 97.81 175 VAL A N 1
ATOM 1420 C CA . VAL A 1 175 ? -13.545 -5.459 -7.270 1.00 97.81 175 VAL A CA 1
ATOM 1421 C C . VAL A 1 175 ? -14.978 -4.992 -7.466 1.00 97.81 175 VAL A C 1
ATOM 1423 O O . VAL A 1 175 ? -15.769 -5.614 -8.174 1.00 97.81 175 VAL A O 1
ATOM 1426 N N . ARG A 1 176 ? -15.311 -3.858 -6.843 1.00 96.88 176 ARG A N 1
ATOM 1427 C CA . ARG A 1 176 ? -16.495 -3.054 -7.170 1.00 96.88 176 ARG A CA 1
ATOM 1428 C C . ARG A 1 176 ? -16.077 -1.640 -7.531 1.00 96.88 176 ARG A C 1
ATOM 1430 O O . ARG A 1 176 ? -15.322 -1.011 -6.792 1.00 96.88 176 ARG A O 1
ATOM 1437 N N . TYR A 1 177 ? -16.622 -1.127 -8.627 1.00 95.88 177 TYR A N 1
ATOM 1438 C CA . TYR A 1 177 ? -16.389 0.242 -9.063 1.00 95.88 177 TYR A CA 1
ATOM 1439 C C . TYR A 1 177 ? -17.634 1.105 -8.844 1.00 95.88 177 TYR A C 1
ATOM 1441 O O . TYR A 1 177 ? -18.733 0.785 -9.292 1.00 95.88 177 TYR A O 1
ATOM 1449 N N . HIS A 1 178 ? -17.461 2.220 -8.140 1.00 92.81 178 HIS A N 1
ATOM 1450 C CA . HIS A 1 178 ? -18.501 3.208 -7.889 1.00 92.81 178 HIS A CA 1
ATOM 1451 C C . HIS A 1 178 ? -18.223 4.456 -8.731 1.00 92.81 178 HIS A C 1
ATOM 1453 O O . HIS A 1 178 ? -17.741 5.466 -8.222 1.00 92.81 178 HIS A O 1
ATOM 1459 N N . SER A 1 179 ? -18.549 4.389 -10.024 1.00 88.31 179 SER A N 1
ATOM 1460 C CA . SER A 1 179 ? -18.251 5.429 -11.026 1.00 88.31 179 SER A CA 1
ATOM 1461 C C . SER A 1 179 ? -18.695 6.844 -10.634 1.00 88.31 179 SER A C 1
ATOM 1463 O O . SER A 1 179 ? -17.939 7.794 -10.823 1.00 88.31 179 SER A O 1
ATOM 1465 N N . GLY A 1 180 ? -19.883 6.983 -10.033 1.00 84.75 180 GLY A N 1
ATOM 1466 C CA . GLY A 1 180 ? -20.437 8.284 -9.641 1.00 84.75 180 GLY A CA 1
ATOM 1467 C C . GLY A 1 180 ? -19.654 9.002 -8.536 1.00 84.75 180 GLY A C 1
ATOM 1468 O O . GLY A 1 180 ? -19.513 10.217 -8.587 1.00 84.75 180 GLY A O 1
ATOM 1469 N N . VAL A 1 181 ? -19.116 8.262 -7.561 1.00 87.56 181 VAL A N 1
ATOM 1470 C CA . VAL A 1 181 ? -18.293 8.829 -6.467 1.00 87.56 181 VAL A CA 1
ATOM 1471 C C . VAL A 1 181 ? -16.798 8.731 -6.794 1.00 87.56 181 VAL A C 1
ATOM 1473 O O . VAL A 1 181 ? -15.968 9.402 -6.188 1.00 87.56 181 VAL A O 1
ATOM 1476 N N . GLY A 1 182 ? -16.439 7.912 -7.782 1.00 90.56 182 GLY A N 1
ATOM 1477 C CA . GLY A 1 182 ? -15.064 7.714 -8.209 1.00 90.56 182 GLY A CA 1
ATOM 1478 C C . GLY A 1 182 ? -14.240 6.857 -7.266 1.00 90.56 182 GLY A C 1
ATOM 1479 O O . GLY A 1 182 ? -13.061 7.152 -7.057 1.00 90.56 182 GLY A O 1
ATOM 1480 N N . THR A 1 183 ? -14.856 5.827 -6.679 1.00 94.50 183 THR A N 1
ATOM 1481 C CA . THR A 1 183 ? -14.164 4.903 -5.778 1.00 94.50 183 THR A CA 1
ATOM 1482 C C . THR A 1 183 ? -14.061 3.501 -6.357 1.00 94.50 183 THR A C 1
ATOM 1484 O O . THR A 1 183 ? -14.979 3.005 -7.013 1.00 94.50 183 THR A O 1
ATOM 1487 N N . ILE A 1 184 ? -12.932 2.846 -6.098 1.00 96.56 184 ILE A N 1
ATOM 1488 C CA . ILE A 1 184 ? -12.700 1.440 -6.426 1.00 96.56 184 ILE A CA 1
ATOM 1489 C C . ILE A 1 184 ? -12.518 0.692 -5.116 1.00 96.56 184 ILE A C 1
ATOM 1491 O O . ILE A 1 184 ? -11.678 1.062 -4.301 1.00 96.56 184 ILE A O 1
ATOM 1495 N N . HIS A 1 185 ? -13.344 -0.322 -4.889 1.00 97.31 185 HIS A N 1
ATOM 1496 C CA . HIS A 1 185 ? -13.304 -1.146 -3.690 1.00 97.31 185 HIS A CA 1
ATOM 1497 C C . HIS A 1 185 ? -12.672 -2.485 -4.047 1.00 97.31 185 HIS A C 1
ATOM 1499 O O . HIS A 1 185 ? -13.212 -3.206 -4.883 1.00 97.31 185 HIS A O 1
ATOM 1505 N N . PHE A 1 186 ? -11.572 -2.812 -3.384 1.00 98.06 186 PHE A N 1
ATOM 1506 C CA . PHE A 1 186 ? -10.830 -4.055 -3.538 1.00 98.06 186 PHE A CA 1
ATOM 1507 C C . PHE A 1 186 ? -11.105 -4.955 -2.338 1.00 98.06 186 PHE A C 1
ATOM 1509 O O . PHE A 1 186 ? -11.003 -4.517 -1.190 1.00 98.06 186 PHE A O 1
ATOM 1516 N N . PHE A 1 187 ? -11.435 -6.211 -2.603 1.00 97.94 187 PHE A N 1
ATOM 1517 C CA . PHE A 1 187 ? -11.619 -7.255 -1.605 1.00 97.94 187 PHE A CA 1
ATOM 1518 C C . PHE A 1 187 ? -10.587 -8.350 -1.889 1.00 97.94 187 PHE A C 1
ATOM 1520 O O . PHE A 1 187 ? -10.755 -9.078 -2.869 1.00 97.94 187 PHE A O 1
ATOM 1527 N N . PRO A 1 188 ? -9.501 -8.442 -1.104 1.00 97.50 188 PRO A N 1
ATOM 1528 C CA . PRO A 1 188 ? -8.460 -9.440 -1.329 1.00 97.50 188 PRO A CA 1
ATOM 1529 C C . PRO A 1 188 ? -9.024 -10.864 -1.318 1.00 97.50 188 PRO A C 1
ATOM 1531 O O . PRO A 1 188 ? -9.711 -11.250 -0.374 1.00 97.50 188 PRO A O 1
ATOM 1534 N N . THR A 1 189 ? -8.704 -11.659 -2.339 1.00 97.12 189 THR A N 1
ATOM 1535 C CA . THR A 1 189 ? -8.961 -13.113 -2.345 1.00 97.12 189 THR A CA 1
ATOM 1536 C C . THR A 1 189 ? -7.795 -13.890 -1.730 1.00 97.12 189 THR A C 1
ATOM 1538 O O . THR A 1 189 ? -7.962 -15.018 -1.271 1.00 97.12 189 THR A O 1
ATOM 1541 N N . ARG A 1 190 ? -6.619 -13.255 -1.677 1.00 96.06 190 ARG A N 1
ATOM 1542 C CA . ARG A 1 190 ? -5.368 -13.747 -1.090 1.00 96.06 190 ARG A CA 1
ATOM 1543 C C . ARG A 1 190 ? -4.904 -12.810 0.036 1.00 96.06 190 ARG A C 1
ATOM 1545 O O . ARG A 1 190 ? -3.991 -12.005 -0.164 1.00 96.06 190 ARG A O 1
ATOM 1552 N N . PRO A 1 191 ? -5.552 -12.842 1.219 1.00 95.62 191 PRO A N 1
ATOM 1553 C CA . PRO A 1 191 ? -5.177 -11.983 2.348 1.00 95.62 191 PRO A CA 1
ATOM 1554 C C . PRO A 1 191 ? -3.744 -12.242 2.842 1.00 95.62 191 PRO A C 1
ATOM 1556 O O . PRO A 1 191 ? -3.127 -11.346 3.414 1.00 95.62 191 PRO A O 1
ATOM 1559 N N . ASP A 1 192 ? -3.183 -13.422 2.564 1.00 97.06 192 ASP A N 1
ATOM 1560 C CA . ASP A 1 192 ? -1.776 -13.743 2.802 1.00 97.06 192 ASP A CA 1
ATOM 1561 C C . ASP A 1 192 ? -0.823 -12.822 2.025 1.00 97.06 192 ASP A C 1
ATOM 1563 O O . ASP A 1 192 ? 0.193 -12.400 2.572 1.00 97.06 192 ASP A O 1
ATOM 1567 N N . LEU A 1 193 ? -1.158 -12.433 0.789 1.00 97.75 193 LEU A N 1
ATOM 1568 C CA . LEU A 1 193 ? -0.336 -11.504 0.005 1.00 97.75 193 LEU A CA 1
ATOM 1569 C C . LEU A 1 193 ? -0.411 -10.069 0.542 1.00 97.75 193 LEU A C 1
ATOM 1571 O O . LEU A 1 193 ? 0.572 -9.333 0.475 1.00 97.75 193 LEU A O 1
ATOM 1575 N N . ILE A 1 194 ? -1.544 -9.680 1.135 1.00 97.94 194 ILE A N 1
ATOM 1576 C CA . ILE A 1 194 ? -1.667 -8.402 1.853 1.00 97.94 194 ILE A CA 1
ATOM 1577 C C . ILE A 1 194 ? -0.792 -8.415 3.109 1.00 97.94 194 ILE A C 1
ATOM 1579 O O . ILE A 1 194 ? -0.104 -7.435 3.388 1.00 97.94 194 ILE A O 1
ATOM 1583 N N . ASP A 1 195 ? -0.773 -9.526 3.849 1.00 96.94 195 ASP A N 1
ATOM 1584 C CA . ASP A 1 195 ? 0.116 -9.692 5.001 1.00 96.94 195 ASP A CA 1
ATOM 1585 C C . ASP A 1 195 ? 1.596 -9.664 4.582 1.00 96.94 195 ASP A C 1
ATOM 1587 O O . ASP A 1 195 ? 2.393 -8.974 5.213 1.00 96.94 195 ASP A O 1
ATOM 1591 N N . ARG A 1 196 ? 1.966 -10.306 3.462 1.00 97.44 196 ARG A N 1
ATOM 1592 C CA . ARG A 1 196 ? 3.324 -10.208 2.892 1.00 97.44 196 ARG A CA 1
ATOM 1593 C C . ARG A 1 196 ? 3.703 -8.768 2.546 1.00 97.44 196 ARG A C 1
ATOM 1595 O O . ARG A 1 196 ? 4.785 -8.333 2.932 1.00 97.44 196 ARG A O 1
ATOM 1602 N N . LEU A 1 197 ? 2.815 -8.018 1.886 1.00 98.06 197 LEU A N 1
ATOM 1603 C CA . LEU A 1 197 ? 3.023 -6.593 1.599 1.00 98.06 197 LEU A CA 1
ATOM 1604 C C . LEU A 1 197 ? 3.236 -5.791 2.892 1.00 98.06 197 LEU A C 1
ATOM 1606 O O . LEU A 1 197 ? 4.196 -5.031 3.010 1.00 98.06 197 LEU A O 1
ATOM 1610 N N . ASN A 1 198 ? 2.361 -5.993 3.880 1.00 97.31 198 ASN A N 1
ATOM 1611 C CA . ASN A 1 198 ? 2.438 -5.331 5.179 1.00 97.31 198 ASN A CA 1
ATOM 1612 C C . ASN A 1 198 ? 3.747 -5.639 5.912 1.00 97.31 198 ASN A C 1
ATOM 1614 O O . ASN A 1 198 ? 4.325 -4.740 6.520 1.00 97.31 198 ASN A O 1
ATOM 1618 N N . ARG A 1 199 ? 4.211 -6.893 5.873 1.00 95.62 199 ARG A N 1
ATOM 1619 C CA . ARG A 1 199 ? 5.470 -7.307 6.499 1.00 95.62 199 ARG A CA 1
ATOM 1620 C C . ARG A 1 199 ? 6.669 -6.694 5.806 1.00 95.62 199 ARG A C 1
ATOM 1622 O O . ARG A 1 199 ? 7.485 -6.088 6.486 1.00 95.62 199 ARG A O 1
ATOM 1629 N N . LEU A 1 200 ? 6.727 -6.780 4.478 1.00 95.75 200 LEU A N 1
ATOM 1630 C CA . LEU A 1 200 ? 7.814 -6.213 3.684 1.00 95.75 200 LEU A CA 1
ATOM 1631 C C . LEU A 1 200 ? 7.978 -4.712 3.965 1.00 95.75 200 LEU A C 1
ATOM 1633 O O . LEU A 1 200 ? 9.065 -4.247 4.305 1.00 95.75 200 LEU A O 1
ATOM 1637 N N . VAL A 1 201 ? 6.876 -3.959 3.901 1.00 94.19 201 VAL A N 1
ATOM 1638 C CA . VAL A 1 201 ? 6.891 -2.514 4.167 1.00 94.19 201 VAL A CA 1
ATOM 1639 C C . VAL A 1 201 ? 7.162 -2.219 5.639 1.00 94.19 201 VAL A C 1
ATOM 1641 O O . VAL A 1 201 ? 7.946 -1.323 5.946 1.00 94.19 201 VAL A O 1
ATOM 1644 N N . GLY A 1 202 ? 6.553 -2.970 6.559 1.00 92.12 202 GLY A N 1
ATOM 1645 C CA . GLY A 1 202 ? 6.757 -2.791 7.994 1.00 92.12 202 GLY A CA 1
ATOM 1646 C C . GLY A 1 202 ? 8.203 -3.044 8.419 1.00 92.12 202 GLY A C 1
ATOM 1647 O O . GLY A 1 202 ? 8.746 -2.269 9.198 1.00 92.12 202 GLY A O 1
ATOM 1648 N N . GLN A 1 203 ? 8.860 -4.064 7.870 1.00 91.00 203 GLN A N 1
ATOM 1649 C CA . GLN A 1 203 ? 10.276 -4.353 8.111 1.00 91.00 203 GLN A CA 1
ATOM 1650 C C . GLN A 1 203 ? 11.173 -3.261 7.536 1.00 91.00 203 GLN A C 1
ATOM 1652 O O . GLN A 1 203 ? 12.056 -2.756 8.229 1.00 91.00 203 GLN A O 1
ATOM 1657 N N . HIS A 1 204 ? 10.910 -2.832 6.300 1.00 90.00 204 HIS A N 1
ATOM 1658 C CA . HIS A 1 204 ? 11.674 -1.755 5.675 1.00 90.00 204 HIS A CA 1
ATOM 1659 C C . HIS A 1 204 ? 11.546 -0.432 6.449 1.00 90.00 204 HIS A C 1
ATOM 1661 O O . HIS A 1 204 ? 12.533 0.262 6.678 1.00 90.00 204 HIS A O 1
ATOM 1667 N N . ARG A 1 205 ? 10.338 -0.103 6.929 1.00 87.69 205 ARG A N 1
ATOM 1668 C CA . ARG A 1 205 ? 10.062 1.082 7.764 1.00 87.69 205 ARG A CA 1
ATOM 1669 C C . ARG A 1 205 ? 10.435 0.906 9.237 1.00 87.69 205 ARG A C 1
ATOM 1671 O O . ARG A 1 205 ? 10.165 1.804 10.031 1.00 87.69 205 ARG A O 1
ATOM 1678 N N . LYS A 1 206 ? 11.030 -0.236 9.605 1.00 85.94 206 LYS A N 1
ATOM 1679 C CA . LYS A 1 206 ? 11.408 -0.595 10.982 1.00 85.94 206 LYS A CA 1
ATOM 1680 C C . LYS A 1 206 ? 10.232 -0.563 11.973 1.00 85.94 206 LYS A C 1
ATOM 1682 O O . LYS A 1 206 ? 10.417 -0.406 13.173 1.00 85.94 206 LYS A O 1
ATOM 1687 N N . TRP A 1 207 ? 9.012 -0.750 11.473 1.00 89.12 207 TRP A N 1
ATOM 1688 C CA . TRP A 1 207 ? 7.800 -0.980 12.264 1.00 89.12 207 TRP A CA 1
ATOM 1689 C C . TRP A 1 207 ? 7.677 -2.424 12.745 1.00 89.12 207 TRP A C 1
ATOM 1691 O O . TRP A 1 207 ? 6.975 -2.686 13.719 1.00 89.12 207 TRP A O 1
ATOM 1701 N N . LEU A 1 208 ? 8.346 -3.351 12.063 1.00 89.38 208 LEU A N 1
ATOM 1702 C CA . LEU A 1 208 ? 8.421 -4.766 12.404 1.00 89.38 208 LEU A CA 1
ATOM 1703 C C . LEU A 1 208 ? 9.889 -5.184 12.560 1.00 89.38 208 LEU A C 1
ATOM 1705 O O . LEU A 1 208 ? 10.750 -4.594 11.899 1.00 89.38 208 LEU A O 1
ATOM 1709 N N . PRO A 1 209 ? 10.182 -6.200 13.390 1.00 86.75 209 PRO A N 1
ATOM 1710 C CA . PRO A 1 209 ? 11.509 -6.800 13.440 1.00 86.75 209 PRO A CA 1
ATOM 1711 C C . PRO A 1 209 ? 11.880 -7.433 12.095 1.00 86.75 209 PRO A C 1
ATOM 1713 O O . PRO A 1 209 ? 11.020 -7.948 11.373 1.00 86.75 209 PRO A O 1
ATOM 1716 N N . GLU A 1 210 ? 13.177 -7.450 11.785 1.00 84.31 210 GLU A N 1
ATOM 1717 C CA . GLU A 1 210 ? 13.703 -8.131 10.593 1.00 84.31 210 GLU A CA 1
ATOM 1718 C C . GLU A 1 210 ? 13.358 -9.621 10.625 1.00 84.31 210 GLU A C 1
ATOM 1720 O O . GLU A 1 210 ? 12.906 -10.180 9.625 1.00 84.31 210 GLU A O 1
ATOM 1725 N N . ASN A 1 211 ? 13.445 -10.231 11.809 1.00 85.44 211 ASN A N 1
ATOM 1726 C CA . ASN A 1 211 ? 12.967 -11.576 12.059 1.00 85.44 211 ASN A CA 1
ATOM 1727 C C . ASN A 1 211 ? 11.771 -11.564 13.020 1.00 85.44 211 ASN A C 1
ATOM 1729 O O . ASN A 1 211 ? 11.897 -11.308 14.213 1.00 85.44 211 ASN A O 1
ATOM 1733 N N . MET A 1 212 ? 10.590 -11.912 12.508 1.00 83.56 212 MET A N 1
ATOM 1734 C CA . MET A 1 212 ? 9.363 -11.982 13.310 1.00 83.56 212 MET A CA 1
ATOM 1735 C C . MET A 1 212 ? 9.407 -13.044 14.419 1.00 83.56 212 MET A C 1
ATOM 1737 O O . MET A 1 212 ? 8.598 -12.960 15.337 1.00 83.56 212 MET A O 1
ATOM 1741 N N . ALA A 1 213 ? 10.333 -14.008 14.372 1.00 85.06 213 ALA A N 1
ATOM 1742 C CA . ALA A 1 213 ? 10.543 -14.965 15.461 1.00 85.06 213 ALA A CA 1
ATOM 1743 C C . ALA A 1 213 ? 11.144 -14.322 16.727 1.00 85.06 213 ALA A C 1
ATOM 1745 O O . ALA A 1 213 ? 11.064 -14.907 17.801 1.00 85.06 213 ALA A O 1
ATOM 1746 N N . GLU A 1 214 ? 11.722 -13.122 16.617 1.00 82.56 214 GLU A N 1
ATOM 1747 C CA . GLU A 1 214 ? 12.248 -12.344 17.751 1.00 82.56 214 GLU A CA 1
ATOM 1748 C C . GLU A 1 214 ? 11.156 -11.530 18.464 1.00 82.56 214 GLU A C 1
ATOM 1750 O O . GLU A 1 214 ? 11.386 -10.935 19.521 1.00 82.56 214 GLU A O 1
ATOM 1755 N N . ALA A 1 215 ? 9.955 -11.471 17.884 1.00 84.56 215 ALA A N 1
ATOM 1756 C CA . ALA A 1 215 ? 8.829 -10.769 18.469 1.00 84.56 215 ALA A CA 1
ATOM 1757 C C . ALA A 1 215 ? 8.269 -11.536 19.674 1.00 84.56 215 ALA A C 1
ATOM 1759 O O . ALA A 1 215 ? 8.080 -12.751 19.621 1.00 84.56 215 ALA A O 1
ATOM 1760 N N . SER A 1 216 ? 7.929 -10.817 20.745 1.00 86.44 216 SER A N 1
ATOM 1761 C CA . SER A 1 216 ? 7.212 -11.408 21.877 1.00 86.44 216 SER A CA 1
ATOM 1762 C C . SER A 1 216 ? 5.808 -11.876 21.472 1.00 86.44 216 SER A C 1
ATOM 1764 O O . SER A 1 216 ? 5.218 -11.369 20.512 1.00 86.44 216 SER A O 1
ATOM 1766 N N . GLU A 1 217 ? 5.233 -12.810 22.234 1.00 89.06 217 GLU A N 1
ATOM 1767 C CA . GLU A 1 217 ? 3.860 -13.288 22.007 1.00 89.06 217 GLU A CA 1
ATOM 1768 C C . GLU A 1 217 ? 2.847 -12.135 22.000 1.00 89.06 217 GLU A C 1
ATOM 1770 O O . GLU A 1 217 ? 1.972 -12.071 21.134 1.00 89.06 217 GLU A O 1
ATOM 1775 N N . ASP A 1 218 ? 3.018 -11.171 22.905 1.00 90.19 218 ASP A N 1
ATOM 1776 C CA . ASP A 1 218 ? 2.196 -9.966 22.974 1.00 90.19 218 ASP A CA 1
ATOM 1777 C C . ASP A 1 218 ? 2.338 -9.091 21.720 1.00 90.19 218 ASP A C 1
ATOM 1779 O O . ASP A 1 218 ? 1.336 -8.557 21.230 1.00 90.19 218 ASP A O 1
ATOM 1783 N N . PHE A 1 219 ? 3.544 -8.986 21.144 1.00 89.62 219 PHE A N 1
ATOM 1784 C CA . PHE A 1 219 ? 3.767 -8.242 19.900 1.00 89.62 219 PHE A CA 1
ATOM 1785 C C . PHE A 1 219 ? 3.063 -8.917 18.726 1.00 89.62 219 PHE A C 1
ATOM 1787 O O . PHE A 1 219 ? 2.358 -8.270 17.948 1.00 89.62 219 PHE A O 1
ATOM 1794 N N . LEU A 1 220 ? 3.197 -10.236 18.618 1.00 90.75 220 LEU A N 1
ATOM 1795 C CA . LEU A 1 220 ? 2.510 -11.013 17.592 1.00 90.75 220 LEU A CA 1
ATOM 1796 C C . LEU A 1 220 ? 0.988 -10.903 17.745 1.00 90.75 220 LEU A C 1
ATOM 1798 O O . LEU A 1 220 ? 0.272 -10.719 16.755 1.00 90.75 220 LEU A O 1
ATOM 1802 N N . LYS A 1 221 ? 0.482 -10.942 18.981 1.00 93.31 221 LYS A N 1
ATOM 1803 C CA . LYS A 1 221 ? -0.944 -10.823 19.290 1.00 93.31 221 LYS A CA 1
ATOM 1804 C C . LYS A 1 221 ? -1.510 -9.460 18.897 1.00 93.31 221 LYS A C 1
ATOM 1806 O O . LYS A 1 221 ? -2.557 -9.433 18.248 1.00 93.31 221 LYS A O 1
ATOM 1811 N N . GLN A 1 222 ? -0.841 -8.345 19.219 1.00 92.50 222 GLN A N 1
ATOM 1812 C CA . GLN A 1 222 ? -1.316 -7.021 18.785 1.00 92.50 222 GLN A CA 1
ATOM 1813 C C . GLN A 1 222 ? -1.317 -6.879 17.257 1.00 92.50 222 GLN A C 1
ATOM 1815 O O . GLN A 1 222 ? -2.292 -6.387 16.697 1.00 92.50 222 GLN A O 1
ATOM 1820 N N . TYR A 1 223 ? -0.275 -7.359 16.569 1.00 93.81 223 TYR A N 1
ATOM 1821 C CA . TYR A 1 223 ? -0.135 -7.205 15.122 1.00 93.81 223 TYR A CA 1
ATOM 1822 C C . TYR A 1 223 ? -1.216 -7.992 14.368 1.00 93.81 223 TYR A C 1
ATOM 1824 O O . TYR A 1 223 ? -1.930 -7.459 13.506 1.00 93.81 223 TYR A O 1
ATOM 1832 N N . THR A 1 224 ? -1.379 -9.264 14.740 1.00 93.75 224 THR A N 1
ATOM 1833 C CA . THR A 1 224 ? -2.378 -10.163 14.147 1.00 93.75 224 THR A CA 1
ATOM 1834 C C . THR A 1 224 ? -3.802 -9.709 14.467 1.00 93.75 224 THR A C 1
ATOM 1836 O O . THR A 1 224 ? -4.665 -9.721 13.590 1.00 93.75 224 THR A O 1
ATOM 1839 N N . SER A 1 225 ? -4.045 -9.217 15.686 1.00 95.38 225 SER A N 1
ATOM 1840 C CA . SER A 1 225 ? -5.368 -8.766 16.135 1.00 95.38 225 SER A CA 1
ATOM 1841 C C . SER A 1 225 ? -5.659 -7.287 15.865 1.00 95.38 225 SER A C 1
ATOM 1843 O O . SER A 1 225 ? -6.729 -6.820 16.248 1.00 95.38 225 SER A O 1
ATOM 1845 N N . ALA A 1 226 ? -4.777 -6.554 15.176 1.00 94.81 226 ALA A N 1
ATOM 1846 C CA . ALA A 1 226 ? -4.920 -5.111 14.963 1.00 94.81 226 ALA A CA 1
ATOM 1847 C C . ALA A 1 226 ? -6.281 -4.719 14.353 1.00 94.81 226 ALA A C 1
ATOM 1849 O O . ALA A 1 226 ? -6.906 -3.768 14.809 1.00 94.81 226 ALA A O 1
ATOM 1850 N N . GLU A 1 227 ? -6.813 -5.499 13.401 1.00 95.56 227 GLU A N 1
ATOM 1851 C CA . GLU A 1 227 ? -8.155 -5.265 12.831 1.00 95.56 227 GLU A CA 1
ATOM 1852 C C . GLU A 1 227 ? -9.293 -5.385 13.850 1.00 95.56 227 GLU A C 1
ATOM 1854 O O . GLU A 1 227 ? -10.288 -4.674 13.737 1.00 95.56 227 GLU A O 1
ATOM 1859 N N . LYS A 1 228 ? -9.143 -6.232 14.874 1.00 96.38 228 LYS A N 1
ATOM 1860 C CA . LYS A 1 228 ? -10.129 -6.366 15.955 1.00 96.38 228 LYS A CA 1
ATOM 1861 C C . LYS A 1 228 ? -10.068 -5.191 16.931 1.00 96.38 228 LYS A C 1
ATOM 1863 O O . LYS A 1 228 ? -11.080 -4.864 17.541 1.00 96.38 228 LYS A O 1
ATOM 1868 N N . PHE A 1 229 ? -8.895 -4.581 17.102 1.00 95.75 229 PHE A N 1
ATOM 1869 C CA . PHE A 1 229 ? -8.676 -3.495 18.063 1.00 95.75 229 PHE A CA 1
ATOM 1870 C C . PHE A 1 229 ? -8.869 -2.102 17.450 1.00 95.75 229 PHE A C 1
ATOM 1872 O O . PHE A 1 229 ? -9.149 -1.152 18.177 1.00 95.75 229 PHE A O 1
ATOM 1879 N N . ASP A 1 230 ? -8.777 -1.980 16.123 1.00 93.81 230 ASP A N 1
ATOM 1880 C CA . ASP A 1 230 ? -8.780 -0.710 15.388 1.00 93.81 230 ASP A CA 1
ATOM 1881 C C . ASP A 1 230 ? -9.971 0.199 15.728 1.00 93.81 230 ASP A C 1
ATOM 1883 O O . ASP A 1 230 ? -9.789 1.392 15.960 1.00 93.81 230 ASP A O 1
ATOM 1887 N N . ALA A 1 231 ? -11.186 -0.351 15.827 1.00 94.44 231 ALA A N 1
ATOM 1888 C CA . ALA A 1 231 ? -12.376 0.438 16.153 1.00 94.44 231 ALA A CA 1
ATOM 1889 C C . ALA A 1 231 ? -12.286 1.095 17.544 1.00 94.44 231 ALA A C 1
ATOM 1891 O O . ALA A 1 231 ? -12.639 2.265 17.703 1.00 94.44 231 ALA A O 1
ATOM 1892 N N . GLU A 1 232 ? -11.783 0.364 18.543 1.00 96.19 232 GLU A N 1
ATOM 1893 C CA . GLU A 1 232 ? -11.573 0.888 19.897 1.00 96.19 232 GLU A CA 1
ATOM 1894 C C . GLU A 1 232 ? -10.415 1.893 19.929 1.00 96.19 232 GLU A C 1
ATOM 1896 O O . GLU A 1 232 ? -10.556 2.950 20.541 1.00 96.19 232 GLU A O 1
ATOM 1901 N N . ILE A 1 233 ? -9.315 1.621 19.213 1.00 94.06 233 ILE A N 1
ATOM 1902 C CA . ILE A 1 233 ? -8.157 2.528 19.119 1.00 94.06 233 ILE A CA 1
ATOM 1903 C C . ILE A 1 233 ? -8.572 3.859 18.494 1.00 94.06 233 ILE A C 1
ATOM 1905 O O . ILE A 1 233 ? -8.280 4.921 19.037 1.00 94.06 233 ILE A O 1
ATOM 1909 N N . ARG A 1 234 ? -9.305 3.830 17.378 1.00 92.00 234 ARG A N 1
ATOM 1910 C CA . ARG A 1 234 ? -9.786 5.044 16.701 1.00 92.00 234 ARG A CA 1
ATOM 1911 C C . ARG A 1 234 ? -10.772 5.831 17.556 1.00 92.00 234 ARG A C 1
ATOM 1913 O O . ARG A 1 234 ? -10.758 7.060 17.509 1.00 92.00 234 ARG A O 1
ATOM 1920 N N . LYS A 1 235 ? -11.610 5.147 18.342 1.00 91.75 235 LYS A N 1
ATOM 1921 C CA . LYS A 1 235 ? -12.516 5.789 19.304 1.00 91.75 235 LYS A CA 1
ATOM 1922 C C . LYS A 1 235 ? -11.735 6.496 20.415 1.00 91.75 235 LYS A C 1
ATOM 1924 O O . LYS A 1 235 ? -12.034 7.649 20.703 1.00 91.75 235 LYS A O 1
ATOM 1929 N N . GLU A 1 236 ? -10.727 5.835 20.983 1.00 92.06 236 GLU A N 1
ATOM 1930 C CA . GLU A 1 236 ? -9.853 6.396 22.025 1.00 92.06 236 GLU A CA 1
ATOM 1931 C C . GLU A 1 236 ? -8.974 7.544 21.494 1.00 92.06 236 GLU A C 1
ATOM 1933 O O . GLU A 1 236 ? -8.728 8.533 22.181 1.00 92.06 236 GLU A O 1
ATOM 1938 N N . PHE A 1 237 ? -8.533 7.460 20.238 1.00 88.62 237 PHE A N 1
ATOM 1939 C CA . PHE A 1 237 ? -7.856 8.559 19.551 1.00 88.62 237 PHE A CA 1
ATOM 1940 C C . PHE A 1 237 ? -8.785 9.772 19.396 1.00 88.62 237 PHE A C 1
ATOM 1942 O O . PHE A 1 237 ? -8.396 10.907 19.669 1.00 88.62 237 PHE A O 1
ATOM 1949 N N . ALA A 1 238 ? -10.034 9.541 18.979 1.00 86.12 238 ALA A N 1
ATOM 1950 C CA . ALA A 1 238 ? -11.011 10.603 18.771 1.00 86.12 238 ALA A CA 1
ATOM 1951 C C . ALA A 1 238 ? -11.442 11.293 20.075 1.00 86.12 238 ALA A C 1
ATOM 1953 O O . ALA A 1 238 ? -11.697 12.493 20.042 1.00 86.12 238 ALA A O 1
ATOM 1954 N N . SER A 1 239 ? -11.498 10.582 21.209 1.00 85.62 239 SER A N 1
ATOM 1955 C CA . SER A 1 239 ? -11.834 11.177 22.514 1.00 85.62 239 SER A CA 1
ATOM 1956 C C . SER A 1 239 ? -10.738 12.077 23.082 1.00 85.62 239 SER A C 1
ATOM 1958 O O . SER A 1 239 ? -11.022 12.912 23.934 1.00 85.62 239 SER A O 1
ATOM 1960 N N . GLN A 1 240 ? -9.496 11.929 22.615 1.00 80.69 240 GLN A N 1
ATOM 1961 C CA . GLN A 1 240 ? -8.383 12.805 22.991 1.00 80.69 240 GLN A CA 1
ATOM 1962 C C . GLN A 1 240 ? -8.359 14.117 22.191 1.00 80.69 240 GLN A C 1
ATOM 1964 O O . GLN A 1 240 ? -7.717 15.080 22.610 1.00 80.69 240 GLN A O 1
ATOM 1969 N N . ALA A 1 241 ? -9.046 14.176 21.046 1.00 67.31 241 ALA A N 1
ATOM 1970 C CA . ALA A 1 241 ? -9.236 15.414 20.304 1.00 67.31 241 ALA A CA 1
ATOM 1971 C C . ALA A 1 241 ? -10.377 16.215 20.954 1.00 67.31 241 ALA A C 1
ATOM 1973 O O . ALA A 1 241 ? -11.493 15.712 21.067 1.00 67.31 241 ALA A O 1
ATOM 1974 N N . GLY A 1 242 ? -10.116 17.457 21.376 1.00 60.47 242 GLY A N 1
ATOM 1975 C CA . GLY A 1 242 ? -11.145 18.334 21.954 1.00 60.47 242 GLY A CA 1
ATOM 1976 C C . GLY A 1 242 ? -12.380 18.515 21.051 1.00 60.47 242 GLY A C 1
ATOM 1977 O O . GLY A 1 242 ? -12.355 18.212 19.857 1.00 60.47 242 GLY A O 1
ATOM 1978 N N . GLU A 1 243 ? -13.475 19.040 21.610 1.00 53.94 243 GLU A N 1
ATOM 1979 C CA . GLU A 1 243 ? -14.815 19.029 20.989 1.00 53.94 243 GLU A CA 1
ATOM 1980 C C . GLU A 1 243 ? -14.917 19.702 19.603 1.00 53.94 243 GLU A C 1
ATOM 1982 O O . GLU A 1 243 ? -15.840 19.405 18.837 1.00 53.94 243 GLU A O 1
ATOM 1987 N N . THR A 1 244 ? -13.968 20.552 19.202 1.00 55.44 244 THR A N 1
ATOM 1988 C CA . THR A 1 244 ? -14.076 21.323 17.956 1.00 55.44 244 THR A CA 1
ATOM 1989 C C . THR A 1 244 ? -13.805 20.478 16.699 1.00 55.44 244 THR A C 1
ATOM 1991 O O . THR A 1 244 ? -12.807 19.766 16.569 1.00 55.44 244 THR A O 1
ATOM 1994 N N . SER A 1 245 ? -14.712 20.563 15.719 1.00 53.28 245 SER A N 1
ATOM 1995 C CA . SER A 1 245 ? -14.617 19.858 14.427 1.00 53.28 245 SER A CA 1
ATOM 1996 C C . SER A 1 245 ? -13.413 20.301 13.584 1.00 53.28 245 SER A C 1
ATOM 1998 O O . SER A 1 245 ? -12.859 19.500 12.833 1.00 53.28 245 SER A O 1
ATOM 2000 N N . TYR A 1 246 ? -12.978 21.553 13.747 1.00 46.50 246 TYR A N 1
ATOM 2001 C CA . TYR A 1 246 ? -11.852 22.148 13.023 1.00 46.50 246 TYR A CA 1
ATOM 2002 C C . TYR A 1 246 ? -10.501 21.523 13.428 1.00 46.50 246 TYR A C 1
ATOM 2004 O O . TYR A 1 246 ? -9.675 21.217 12.569 1.00 46.50 246 TYR A O 1
ATOM 2012 N N . SER A 1 247 ? -10.319 21.220 14.723 1.00 53.84 247 SER A N 1
ATOM 2013 C CA . SER A 1 247 ? -9.126 20.544 15.265 1.00 53.84 247 SER A CA 1
ATOM 2014 C C . SER A 1 247 ? -8.965 19.115 14.721 1.00 53.84 247 SER A C 1
ATOM 2016 O O . SER A 1 247 ? -7.874 18.699 14.321 1.00 53.84 247 SER A O 1
ATOM 2018 N N . ARG A 1 248 ? -10.082 18.384 14.597 1.00 55.00 248 ARG A N 1
ATOM 2019 C CA . ARG A 1 248 ? -10.125 16.997 14.100 1.00 55.00 248 ARG A CA 1
ATOM 2020 C C . ARG A 1 248 ? -9.715 16.834 12.633 1.00 55.00 248 ARG A C 1
ATOM 2022 O O . ARG A 1 248 ? -9.266 15.751 12.262 1.00 55.00 248 ARG A O 1
ATOM 2029 N N . TYR A 1 249 ? -9.887 17.861 11.799 1.00 50.75 249 TYR A N 1
ATOM 2030 C CA . TYR A 1 249 ? -9.701 17.744 10.347 1.00 50.75 249 TYR A CA 1
ATOM 2031 C C . TYR A 1 249 ? -8.355 18.287 9.847 1.00 50.75 249 TYR A C 1
ATOM 2033 O O . TYR A 1 249 ? -7.777 17.695 8.937 1.00 50.75 249 TYR A O 1
ATOM 2041 N N . TYR A 1 250 ? -7.843 19.367 10.450 1.00 49.38 250 TYR A N 1
ATOM 2042 C CA . TYR A 1 250 ? -6.634 20.051 9.970 1.00 49.38 250 TYR A CA 1
ATOM 2043 C C . TYR A 1 250 ? -5.410 19.906 10.887 1.00 49.38 250 TYR A C 1
ATOM 2045 O O . TYR A 1 250 ? -4.297 19.966 10.378 1.0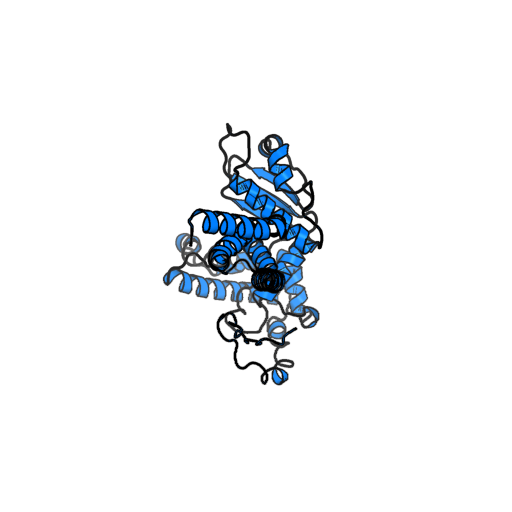0 49.38 250 TYR A O 1
ATOM 2053 N N . ASN A 1 251 ? -5.591 19.622 12.186 1.00 52.03 251 ASN A N 1
ATOM 2054 C CA . ASN A 1 251 ? -4.494 19.712 13.163 1.00 52.03 251 ASN A CA 1
ATOM 2055 C C . ASN A 1 251 ? -4.145 18.380 13.859 1.00 52.03 251 ASN A C 1
ATOM 2057 O O . ASN A 1 251 ? -3.095 18.280 14.487 1.00 52.03 251 ASN A O 1
ATOM 2061 N N . PHE A 1 252 ? -5.015 17.360 13.785 1.00 59.88 252 PHE A N 1
ATOM 2062 C CA . PHE A 1 252 ? -4.880 16.139 14.602 1.00 59.88 252 PHE A CA 1
ATOM 2063 C C . PHE A 1 252 ? -5.543 14.878 14.005 1.00 59.88 252 PHE A C 1
ATOM 2065 O O . PHE A 1 252 ? -5.803 13.902 14.701 1.00 59.88 252 PHE A O 1
ATOM 2072 N N . GLY A 1 253 ? -5.910 14.877 12.722 1.00 72.19 253 GLY A N 1
ATOM 2073 C CA . GLY A 1 253 ? -6.675 13.769 12.134 1.00 72.19 253 GLY A CA 1
ATOM 2074 C C . GLY A 1 253 ? -5.808 12.560 11.775 1.00 72.19 253 GLY A C 1
ATOM 2075 O O . GLY A 1 253 ? -4.696 12.731 11.294 1.00 72.19 253 GLY A O 1
ATOM 2076 N N . ILE A 1 254 ? -6.344 11.335 11.860 1.00 81.31 254 ILE A N 1
ATOM 2077 C CA . ILE A 1 254 ? -5.661 10.083 11.442 1.00 81.31 254 ILE A CA 1
ATOM 2078 C C . ILE A 1 254 ? -5.028 10.187 10.040 1.00 81.31 254 ILE A C 1
ATOM 2080 O O . ILE A 1 254 ? -4.024 9.545 9.744 1.00 81.31 254 ILE A O 1
ATOM 2084 N N . LYS A 1 255 ? -5.593 11.024 9.166 1.00 79.50 255 LYS A N 1
ATOM 2085 C CA . LYS A 1 255 ? -5.063 11.292 7.828 1.00 79.50 255 LYS A CA 1
ATOM 2086 C C . LYS A 1 255 ? -3.612 11.802 7.832 1.00 79.50 255 LYS A C 1
ATOM 2088 O O . LYS A 1 255 ? -2.879 11.454 6.913 1.00 79.50 255 LYS A O 1
ATOM 2093 N N . CYS A 1 256 ? -3.182 12.573 8.837 1.00 77.81 256 CYS A N 1
ATOM 2094 C CA . CYS A 1 256 ? -1.793 13.042 8.917 1.00 77.81 256 CYS A CA 1
ATOM 2095 C C . CYS A 1 256 ? -0.804 11.896 9.195 1.00 77.81 256 CYS A C 1
ATOM 2097 O O . CYS A 1 256 ? 0.318 11.939 8.705 1.00 77.81 256 CYS A O 1
ATOM 2099 N N . LEU A 1 257 ? -1.240 10.828 9.876 1.00 81.88 257 LEU A N 1
ATOM 2100 C CA . LEU A 1 257 ? -0.413 9.654 10.188 1.00 81.88 257 LEU A CA 1
ATOM 2101 C C . LEU A 1 257 ? -0.085 8.816 8.945 1.00 81.88 257 LEU A C 1
ATOM 2103 O O . LEU A 1 257 ? 0.964 8.184 8.870 1.00 81.88 257 LEU A O 1
ATOM 2107 N N . VAL A 1 258 ? -0.992 8.805 7.965 1.00 81.75 258 VAL A N 1
ATOM 2108 C CA . VAL A 1 258 ? -0.885 7.983 6.746 1.00 81.75 258 VAL A CA 1
ATOM 2109 C C . VAL A 1 258 ? -0.481 8.791 5.507 1.00 81.75 258 VAL A C 1
ATOM 2111 O O . VAL A 1 258 ? -0.256 8.219 4.446 1.00 81.75 258 VAL A O 1
ATOM 2114 N N . ASN A 1 259 ? -0.378 10.120 5.614 1.00 76.56 259 ASN A N 1
ATOM 2115 C CA . ASN A 1 259 ? -0.001 11.005 4.508 1.00 76.56 259 ASN A CA 1
ATOM 2116 C C . ASN A 1 259 ? 0.966 12.118 4.957 1.00 76.56 259 ASN A C 1
ATOM 2118 O O . ASN A 1 259 ? 0.594 13.293 4.949 1.00 76.56 259 ASN A O 1
ATOM 2122 N N . PRO A 1 260 ? 2.217 11.776 5.309 1.00 59.03 260 PRO A N 1
ATOM 2123 C CA . PRO A 1 260 ? 3.184 12.752 5.817 1.00 59.03 260 PRO A CA 1
ATOM 2124 C C . PRO A 1 260 ? 3.724 13.708 4.736 1.00 59.03 260 PRO A C 1
ATOM 2126 O O . PRO A 1 260 ? 4.368 14.696 5.050 1.00 59.03 260 PRO A O 1
ATOM 2129 N N . THR A 1 261 ? 3.460 13.450 3.450 1.00 52.19 261 THR A N 1
ATOM 2130 C CA . THR A 1 261 ? 4.085 14.163 2.314 1.00 52.19 261 THR A CA 1
ATOM 2131 C C . THR A 1 261 ? 3.450 15.516 1.967 1.00 52.19 261 THR A C 1
ATOM 2133 O O . THR A 1 261 ? 3.856 16.154 0.996 1.00 52.19 261 THR A O 1
ATOM 2136 N N . ALA A 1 262 ? 2.471 15.992 2.738 1.00 55.06 262 ALA A N 1
ATOM 2137 C CA . ALA A 1 262 ? 1.953 17.358 2.632 1.00 55.06 262 ALA A CA 1
ATOM 2138 C C . ALA A 1 262 ? 2.867 18.322 3.419 1.00 55.06 262 ALA A C 1
ATOM 2140 O O . ALA A 1 262 ? 2.481 18.867 4.447 1.00 55.06 262 ALA A O 1
ATOM 2141 N N . ASN A 1 263 ? 4.118 18.458 2.970 1.00 46.91 263 ASN A N 1
ATOM 2142 C CA . ASN A 1 263 ? 5.201 19.116 3.705 1.00 46.91 263 ASN A CA 1
ATOM 2143 C C . ASN A 1 263 ? 4.952 20.616 3.952 1.00 46.91 263 ASN A C 1
ATOM 2145 O O . ASN A 1 263 ? 5.197 21.450 3.080 1.00 46.91 263 ASN A O 1
ATOM 2149 N N . THR A 1 264 ? 4.575 20.958 5.183 1.00 59.41 264 THR A N 1
ATOM 2150 C CA . THR A 1 264 ? 4.779 22.281 5.792 1.00 59.41 264 THR A CA 1
ATOM 2151 C C . THR A 1 264 ? 5.393 22.096 7.182 1.00 59.41 264 THR A C 1
ATOM 2153 O O . THR A 1 264 ? 5.235 21.045 7.801 1.00 59.41 264 THR A O 1
ATOM 2156 N N . ARG A 1 265 ? 6.099 23.109 7.705 1.00 61.88 265 ARG A N 1
ATOM 2157 C CA . ARG A 1 265 ? 6.659 23.068 9.073 1.00 61.88 265 ARG A CA 1
ATOM 2158 C C . ARG A 1 265 ? 5.573 22.888 10.144 1.00 61.88 265 ARG A C 1
ATOM 2160 O O . ARG A 1 265 ? 5.817 22.256 11.160 1.00 61.88 265 ARG A O 1
ATOM 2167 N N . GLU A 1 266 ? 4.379 23.415 9.894 1.00 61.38 266 GLU A N 1
ATOM 2168 C CA . GLU A 1 266 ? 3.200 23.237 10.750 1.00 61.38 266 GLU A CA 1
ATOM 2169 C C . GLU A 1 266 ? 2.684 21.788 10.712 1.00 61.38 266 GLU A C 1
ATOM 2171 O O . GLU A 1 266 ? 2.314 21.238 11.747 1.00 61.38 266 GLU A O 1
ATOM 2176 N N . MET A 1 267 ? 2.743 21.125 9.550 1.00 68.38 267 MET A N 1
ATOM 2177 C CA . MET A 1 267 ? 2.365 19.715 9.406 1.00 68.38 267 MET A CA 1
ATOM 2178 C C . MET A 1 267 ? 3.242 18.782 10.254 1.00 68.38 267 MET A C 1
ATOM 2180 O O . MET A 1 267 ? 2.734 17.790 10.765 1.00 68.38 267 MET A O 1
ATOM 2184 N N . ASP A 1 268 ? 4.529 19.097 10.435 1.00 75.38 268 ASP A N 1
ATOM 2185 C CA . ASP A 1 268 ? 5.447 18.299 11.264 1.00 75.38 268 ASP A CA 1
ATOM 2186 C C . ASP A 1 268 ? 5.036 18.305 12.747 1.00 75.38 268 ASP A C 1
ATOM 2188 O O . ASP A 1 268 ? 5.020 17.264 13.404 1.00 75.38 268 ASP A O 1
ATOM 2192 N N . GLU A 1 269 ? 4.619 19.460 13.270 1.00 77.44 269 GLU A N 1
ATOM 2193 C CA . GLU A 1 269 ? 4.144 19.566 14.652 1.00 77.44 269 GLU A CA 1
ATOM 2194 C C . GLU A 1 269 ? 2.804 18.837 14.842 1.00 77.44 269 GLU A C 1
ATOM 2196 O O . GLU A 1 269 ? 2.642 18.052 15.778 1.00 77.44 269 GLU A O 1
ATOM 2201 N N . HIS A 1 270 ? 1.868 19.003 13.904 1.00 77.94 270 HIS A N 1
ATOM 2202 C CA . HIS A 1 270 ? 0.605 18.258 13.902 1.00 77.94 270 HIS A CA 1
ATOM 2203 C C . HIS A 1 270 ? 0.814 16.745 13.798 1.00 77.94 270 HIS A C 1
ATOM 2205 O O . HIS A 1 270 ? 0.150 15.974 14.495 1.00 77.94 270 HIS A O 1
ATOM 2211 N N . TYR A 1 271 ? 1.767 16.312 12.973 1.00 79.94 271 TYR A N 1
ATOM 2212 C CA . TYR A 1 271 ? 2.143 14.911 12.841 1.00 79.94 271 TYR A CA 1
ATOM 2213 C C . TYR A 1 271 ? 2.679 14.354 14.163 1.00 79.94 271 TYR A C 1
ATOM 2215 O O . TYR A 1 271 ? 2.175 13.337 14.635 1.00 79.94 271 TYR A O 1
ATOM 2223 N N . LYS A 1 272 ? 3.627 15.039 14.818 1.00 81.31 272 LYS A N 1
ATOM 2224 C CA . LYS A 1 272 ? 4.164 14.621 16.128 1.00 81.31 272 LYS A CA 1
ATOM 2225 C C . LYS A 1 272 ? 3.071 14.495 17.186 1.00 81.31 272 LYS A C 1
ATOM 2227 O O . LYS A 1 272 ? 3.034 13.508 17.923 1.00 81.31 272 LYS A O 1
ATOM 2232 N N . GLN A 1 273 ? 2.152 15.457 17.238 1.00 81.00 273 GLN A N 1
ATOM 2233 C CA . GLN A 1 273 ? 1.031 15.436 18.179 1.00 81.00 273 GLN A CA 1
ATOM 2234 C C . GLN A 1 273 ? 0.072 14.274 17.910 1.00 81.00 273 GLN A C 1
ATOM 2236 O O . GLN A 1 273 ? -0.322 13.567 18.843 1.00 81.00 273 GLN A O 1
ATOM 2241 N N . ALA A 1 274 ? -0.277 14.039 16.645 1.00 83.06 274 ALA A N 1
ATOM 2242 C CA . ALA A 1 274 ? -1.127 12.922 16.259 1.00 83.06 274 ALA A CA 1
ATOM 2243 C C . ALA A 1 274 ? -0.456 11.573 16.545 1.00 83.06 274 ALA A C 1
ATOM 2245 O O . ALA A 1 274 ? -1.113 10.656 17.033 1.00 83.06 274 ALA A O 1
ATOM 2246 N N . VAL A 1 275 ? 0.850 11.454 16.297 1.00 84.12 275 VAL A N 1
ATOM 2247 C CA . VAL A 1 275 ? 1.636 10.258 16.613 1.00 84.12 275 VAL A CA 1
ATOM 2248 C C . VAL A 1 275 ? 1.603 9.984 18.118 1.00 84.12 275 VAL A C 1
ATOM 2250 O O . VAL A 1 275 ? 1.250 8.880 18.521 1.00 84.12 275 VAL A O 1
ATOM 2253 N N . ALA A 1 276 ? 1.853 10.991 18.961 1.00 84.19 276 ALA A N 1
ATOM 2254 C CA . ALA A 1 276 ? 1.779 10.845 20.416 1.00 84.19 276 ALA A CA 1
ATOM 2255 C C . ALA A 1 276 ? 0.369 10.469 20.910 1.00 84.19 276 ALA A C 1
ATOM 2257 O O . ALA A 1 276 ? 0.213 9.717 21.871 1.00 84.19 276 ALA A O 1
ATOM 2258 N N . CYS A 1 277 ? -0.676 10.981 20.260 1.00 86.25 277 CYS A N 1
ATOM 2259 C CA . CYS A 1 277 ? -2.055 10.620 20.574 1.00 86.25 277 CYS A CA 1
ATOM 2260 C C . CYS A 1 277 ? -2.395 9.182 20.194 1.00 86.25 277 CYS A C 1
ATOM 2262 O O . CYS A 1 277 ? -2.987 8.453 20.992 1.00 86.25 277 CYS A O 1
ATOM 2264 N N . MET A 1 278 ? -2.000 8.767 18.990 1.00 88.38 278 MET A N 1
ATOM 2265 C CA . MET A 1 278 ? -2.206 7.402 18.524 1.00 88.38 278 MET A CA 1
ATOM 2266 C C . MET A 1 278 ? -1.435 6.412 19.389 1.00 88.38 278 MET A C 1
ATOM 2268 O O . MET A 1 278 ? -1.976 5.362 19.735 1.00 88.38 278 MET A O 1
ATOM 2272 N N . ASP A 1 279 ? -0.224 6.773 19.812 1.00 88.00 279 ASP A N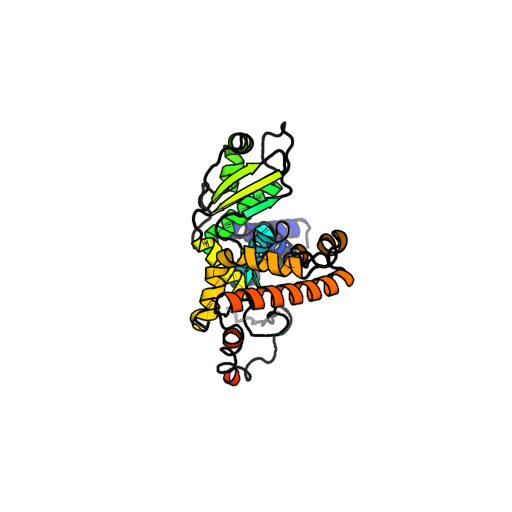 1
ATOM 2273 C CA . ASP A 1 279 ? 0.576 5.986 20.741 1.00 88.00 279 ASP A CA 1
ATOM 2274 C C . ASP A 1 279 ? -0.174 5.736 22.059 1.00 88.00 279 ASP A C 1
ATOM 2276 O O . ASP A 1 279 ? -0.348 4.582 22.459 1.00 88.00 279 ASP A O 1
ATOM 2280 N N . ARG A 1 280 ? -0.698 6.802 22.686 1.00 88.25 280 ARG A N 1
ATOM 2281 C CA . ARG A 1 280 ? -1.500 6.712 23.918 1.00 88.25 280 ARG A CA 1
ATOM 2282 C C . ARG A 1 280 ? -2.779 5.908 23.720 1.00 88.25 280 ARG A C 1
ATOM 2284 O O . ARG A 1 280 ? -3.069 5.028 24.524 1.00 88.25 280 ARG A O 1
ATOM 2291 N N . ALA A 1 281 ? -3.528 6.189 22.652 1.00 91.31 281 ALA A N 1
ATOM 2292 C CA . ALA A 1 281 ? -4.768 5.481 22.341 1.00 91.31 281 ALA A CA 1
ATOM 2293 C C . ALA A 1 281 ? -4.519 3.977 22.177 1.00 91.31 281 ALA A C 1
ATOM 2295 O O . ALA A 1 281 ? -5.233 3.149 22.741 1.00 91.31 281 ALA A O 1
ATOM 2296 N N . THR A 1 282 ? -3.456 3.629 21.451 1.00 92.12 282 THR A N 1
ATOM 2297 C CA . THR A 1 282 ? -3.046 2.243 21.241 1.00 92.12 282 THR A CA 1
ATOM 2298 C C . THR A 1 282 ? -2.616 1.595 22.557 1.00 92.12 282 THR A C 1
ATOM 2300 O O . THR A 1 282 ? -3.085 0.499 22.844 1.00 92.12 282 THR A O 1
ATOM 2303 N N . THR A 1 283 ? -1.809 2.263 23.397 1.00 91.44 283 THR A N 1
ATOM 2304 C CA . THR A 1 283 ? -1.439 1.751 24.734 1.00 91.44 283 THR A CA 1
ATOM 2305 C C . THR A 1 283 ? -2.673 1.398 25.554 1.00 91.44 283 THR A C 1
ATOM 2307 O O . THR A 1 283 ? -2.811 0.260 25.992 1.00 91.44 283 THR A O 1
ATOM 2310 N N . VAL 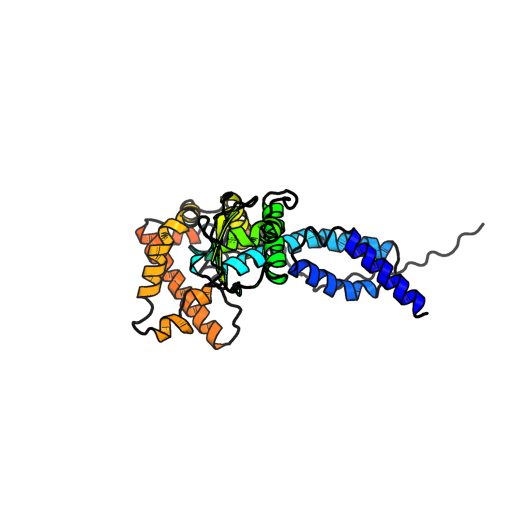A 1 284 ? -3.598 2.351 25.700 1.00 93.69 284 VAL A N 1
ATOM 2311 C CA . VAL A 1 284 ? -4.796 2.198 26.532 1.00 93.69 284 VAL A CA 1
ATOM 2312 C C . VAL A 1 284 ? -5.641 1.012 26.072 1.00 93.69 284 VAL A C 1
ATOM 2314 O O . VAL A 1 284 ? -6.104 0.219 26.894 1.00 93.69 284 VAL A O 1
ATOM 2317 N N . VAL A 1 285 ? -5.850 0.856 24.762 1.00 95.94 285 VAL A N 1
ATOM 2318 C CA . VAL A 1 285 ? -6.628 -0.278 24.247 1.00 95.94 285 VAL A CA 1
ATOM 2319 C C . VAL A 1 285 ? -5.879 -1.594 24.429 1.00 95.94 285 VAL A C 1
ATOM 2321 O O . VAL A 1 285 ? -6.490 -2.564 24.869 1.00 95.94 285 VAL A O 1
ATOM 2324 N N . LEU A 1 286 ? -4.576 -1.653 24.143 1.00 93.81 286 LEU A N 1
ATOM 2325 C CA . LEU A 1 286 ? -3.791 -2.880 24.309 1.00 93.81 286 LEU A CA 1
ATOM 2326 C C . LEU A 1 286 ? -3.773 -3.356 25.771 1.00 93.81 286 LEU A C 1
ATOM 2328 O O . LEU A 1 286 ? -4.026 -4.534 26.025 1.00 93.81 286 LEU A O 1
ATOM 2332 N N . GLU A 1 287 ? -3.590 -2.447 26.730 1.00 94.06 287 GLU A N 1
ATOM 2333 C CA . GLU A 1 287 ? -3.648 -2.756 28.164 1.00 94.06 287 GLU A CA 1
ATOM 2334 C C . GLU A 1 287 ? -5.031 -3.278 28.578 1.00 94.06 287 GLU A C 1
ATOM 2336 O O . GLU A 1 287 ? -5.128 -4.306 29.249 1.00 94.06 287 GLU A O 1
ATOM 2341 N N . ARG A 1 288 ? -6.123 -2.658 28.097 1.00 95.94 288 ARG A N 1
ATOM 2342 C CA . ARG A 1 288 ? -7.501 -3.156 28.309 1.00 95.94 288 ARG A CA 1
ATOM 2343 C C . ARG A 1 288 ? -7.720 -4.564 27.740 1.00 95.94 288 ARG A C 1
ATOM 2345 O O . ARG A 1 288 ? -8.595 -5.283 28.219 1.00 95.94 288 ARG A O 1
ATOM 2352 N N . LYS A 1 289 ? -6.956 -4.971 26.720 1.00 95.38 289 LYS A N 1
ATOM 2353 C CA . LYS A 1 289 ? -6.979 -6.327 26.134 1.00 95.38 289 LYS A CA 1
ATOM 2354 C C . LYS A 1 289 ? -5.969 -7.287 26.779 1.00 95.38 289 LYS A C 1
ATOM 2356 O O . LYS A 1 289 ? -5.806 -8.408 26.287 1.00 95.38 289 LYS A O 1
ATOM 2361 N N . GLY A 1 290 ? -5.311 -6.871 27.863 1.00 92.50 290 GLY A N 1
ATOM 2362 C CA . GLY A 1 290 ? -4.335 -7.674 28.595 1.00 92.50 290 GLY A CA 1
ATOM 2363 C C . GLY A 1 290 ? -3.043 -7.926 27.818 1.00 92.50 290 GLY A C 1
ATOM 2364 O O . GLY A 1 290 ? -2.457 -8.991 27.969 1.00 92.50 290 GLY A O 1
ATOM 2365 N N . ILE A 1 291 ? -2.644 -7.003 26.938 1.00 91.25 291 ILE A N 1
ATOM 2366 C CA . ILE A 1 291 ? -1.369 -7.054 26.209 1.00 91.25 291 ILE A CA 1
ATOM 2367 C C . ILE A 1 291 ? -0.367 -6.180 26.962 1.00 91.25 291 ILE A C 1
ATOM 2369 O O . ILE A 1 291 ? -0.616 -4.990 27.167 1.00 91.25 291 ILE A O 1
ATOM 2373 N N . ASN A 1 292 ? 0.764 -6.754 27.375 1.00 85.31 292 ASN A N 1
ATOM 2374 C CA . ASN A 1 292 ? 1.780 -6.025 28.121 1.00 85.31 292 ASN A CA 1
ATOM 2375 C C . ASN A 1 292 ? 2.627 -5.169 27.175 1.00 85.31 292 ASN A C 1
ATOM 2377 O O . ASN A 1 292 ? 3.602 -5.629 26.582 1.00 85.31 292 ASN A O 1
ATOM 2381 N N . VAL A 1 293 ? 2.274 -3.887 27.079 1.00 79.75 293 VAL A N 1
ATOM 2382 C CA . VAL A 1 293 ? 2.950 -2.922 26.202 1.00 79.75 293 VAL A CA 1
ATOM 2383 C C . VAL A 1 293 ? 4.425 -2.733 26.574 1.00 79.75 293 VAL A C 1
ATOM 2385 O O . VAL A 1 293 ? 5.251 -2.532 25.688 1.00 79.75 293 VAL A O 1
ATOM 2388 N N . GLN A 1 294 ? 4.795 -2.861 27.851 1.00 70.62 294 GLN A N 1
ATOM 2389 C CA . GLN A 1 294 ? 6.188 -2.732 28.282 1.00 70.62 294 GLN A CA 1
ATOM 2390 C C . GLN A 1 294 ? 7.033 -3.940 27.856 1.00 70.62 294 GLN A C 1
ATOM 2392 O O . GLN A 1 294 ? 8.189 -3.776 27.477 1.00 70.62 294 GLN A O 1
ATOM 2397 N N . ALA A 1 295 ? 6.458 -5.145 27.850 1.00 65.44 295 ALA A N 1
ATOM 2398 C CA . ALA A 1 295 ? 7.127 -6.353 27.364 1.00 65.44 295 ALA A CA 1
ATOM 2399 C C . ALA A 1 295 ? 7.369 -6.328 25.843 1.00 65.44 295 ALA A C 1
ATOM 2401 O O . ALA A 1 295 ? 8.307 -6.966 25.366 1.00 65.44 295 ALA A O 1
ATOM 2402 N N . LEU A 1 296 ? 6.584 -5.548 25.085 1.00 64.81 296 LEU A N 1
ATOM 2403 C CA . LEU A 1 296 ? 6.849 -5.264 23.667 1.00 64.81 296 LEU A CA 1
ATOM 2404 C C . LEU A 1 296 ? 8.164 -4.496 23.464 1.00 64.81 296 LEU A C 1
ATOM 2406 O O . LEU A 1 296 ? 8.773 -4.614 22.407 1.00 64.81 296 LEU A O 1
ATOM 2410 N N . LEU A 1 297 ? 8.578 -3.699 24.458 1.00 54.09 297 LEU A N 1
ATOM 2411 C CA . LEU A 1 297 ? 9.701 -2.761 24.380 1.00 54.09 297 LEU A CA 1
ATOM 2412 C C . LEU A 1 297 ? 11.046 -3.356 24.837 1.00 54.09 297 LEU A C 1
ATOM 2414 O O . LEU A 1 297 ? 12.081 -2.727 24.636 1.00 54.09 297 LEU A O 1
ATOM 2418 N N . THR A 1 298 ? 11.063 -4.543 25.451 1.00 50.97 298 THR A N 1
ATOM 2419 C CA . THR A 1 298 ? 12.257 -5.063 26.153 1.00 50.97 298 THR A CA 1
ATOM 2420 C C . THR A 1 298 ? 12.964 -6.213 25.423 1.00 50.97 298 THR A C 1
ATOM 2422 O O . THR A 1 298 ? 14.070 -6.575 25.810 1.00 50.97 298 THR A O 1
ATOM 2425 N N . SER A 1 299 ? 12.409 -6.776 24.342 1.00 46.00 299 SER A N 1
ATOM 2426 C CA . SER A 1 299 ? 13.064 -7.886 23.620 1.00 46.00 299 SER A CA 1
ATOM 2427 C C . SER A 1 299 ? 14.271 -7.465 22.764 1.00 46.00 299 SER A C 1
ATOM 2429 O O . SER A 1 299 ? 15.034 -8.322 22.331 1.00 46.00 299 SER A O 1
ATOM 2431 N N . ALA A 1 300 ? 14.496 -6.163 22.551 1.00 45.44 300 ALA A N 1
ATOM 2432 C CA . ALA A 1 300 ? 15.585 -5.658 21.707 1.00 45.44 300 ALA A CA 1
ATOM 2433 C C . ALA A 1 300 ? 16.912 -5.390 22.454 1.00 45.44 300 ALA A C 1
ATOM 2435 O O . ALA A 1 300 ? 17.948 -5.195 21.816 1.00 45.44 300 ALA A O 1
ATOM 2436 N N . SER A 1 301 ? 16.924 -5.366 23.793 1.00 39.78 301 SER A N 1
ATOM 2437 C CA . SER A 1 301 ? 18.116 -4.960 24.559 1.00 39.78 301 SER A CA 1
ATOM 2438 C C . SER A 1 301 ? 19.150 -6.073 24.771 1.00 39.78 301 SER A C 1
ATOM 2440 O O . SER A 1 301 ? 20.299 -5.772 25.086 1.00 39.78 301 SER A O 1
ATOM 2442 N N . SER A 1 302 ? 18.802 -7.343 24.548 1.00 37.41 302 SER A N 1
ATOM 2443 C CA . SER A 1 302 ? 19.712 -8.479 24.763 1.00 37.41 302 SER A CA 1
ATOM 2444 C C . SER A 1 302 ? 20.512 -8.907 23.522 1.00 37.41 302 SER A C 1
ATOM 2446 O O . SER A 1 302 ? 21.513 -9.601 23.673 1.00 37.41 302 SER A O 1
ATOM 2448 N N . GLY A 1 303 ? 20.138 -8.470 22.312 1.00 37.41 303 GLY A N 1
ATOM 2449 C CA . GLY A 1 303 ? 20.844 -8.821 21.064 1.00 37.41 303 GLY A CA 1
ATOM 2450 C C . GLY A 1 303 ? 21.796 -7.746 20.522 1.00 37.41 303 GLY A C 1
ATOM 2451 O O . GLY A 1 303 ? 22.701 -8.042 19.744 1.00 37.41 303 GLY A O 1
ATOM 2452 N N . CYS A 1 304 ? 21.636 -6.486 20.938 1.00 35.91 304 CYS A N 1
ATOM 2453 C CA . CYS A 1 304 ? 22.289 -5.358 20.263 1.00 35.91 304 CYS A CA 1
ATOM 2454 C C . CYS A 1 304 ? 23.737 -5.081 20.722 1.00 35.91 304 CYS A C 1
ATOM 2456 O O . CYS A 1 304 ? 24.430 -4.264 20.116 1.00 35.91 304 CYS A O 1
ATOM 2458 N N . ALA A 1 305 ? 24.232 -5.772 21.755 1.00 29.53 305 ALA A N 1
ATOM 2459 C CA . ALA A 1 305 ? 25.579 -5.552 22.292 1.00 29.53 305 ALA A CA 1
ATOM 2460 C C . ALA A 1 305 ? 26.714 -6.142 21.426 1.00 29.53 305 ALA A C 1
ATOM 2462 O O . ALA A 1 305 ? 27.876 -5.825 21.670 1.00 29.53 305 ALA A O 1
ATOM 2463 N N . HIS A 1 306 ? 26.414 -6.968 20.412 1.00 29.36 306 HIS A N 1
ATOM 2464 C CA . HIS A 1 306 ? 27.451 -7.631 19.603 1.00 29.36 306 HIS A CA 1
ATOM 2465 C C . HIS A 1 306 ? 27.613 -7.088 18.171 1.00 29.36 306 HIS A C 1
ATOM 2467 O O . HIS A 1 306 ? 28.639 -7.336 17.544 1.00 29.36 306 HIS A O 1
ATOM 2473 N N . ALA A 1 307 ? 26.662 -6.299 17.659 1.00 33.16 307 ALA A N 1
ATOM 2474 C CA . ALA A 1 307 ? 26.707 -5.787 16.281 1.00 33.16 307 ALA A CA 1
ATOM 2475 C C . ALA A 1 307 ? 27.326 -4.378 16.147 1.00 33.16 307 ALA A C 1
ATOM 2477 O O . ALA A 1 307 ? 27.631 -3.930 15.043 1.00 33.16 307 ALA A O 1
ATOM 2478 N N . ALA A 1 308 ? 27.577 -3.675 17.256 1.00 30.50 308 ALA A N 1
ATOM 2479 C CA . ALA A 1 308 ? 28.051 -2.285 17.257 1.00 30.50 308 ALA A CA 1
ATOM 2480 C C . ALA A 1 308 ? 29.564 -2.108 16.976 1.00 30.50 308 ALA A C 1
ATOM 2482 O O . ALA A 1 308 ? 30.159 -1.115 17.395 1.00 30.50 308 ALA A O 1
ATOM 2483 N N . ARG A 1 309 ? 30.215 -3.052 16.278 1.00 29.83 309 ARG A N 1
ATOM 2484 C CA . ARG A 1 309 ? 31.637 -2.934 15.889 1.00 29.83 309 ARG A CA 1
ATOM 2485 C C . ARG A 1 309 ? 31.940 -3.050 14.397 1.00 29.83 309 ARG A C 1
ATOM 2487 O O . ARG A 1 309 ? 33.107 -2.974 14.030 1.00 29.83 309 ARG A O 1
ATOM 2494 N N . SER A 1 310 ? 30.943 -3.135 13.522 1.00 34.75 310 SER A N 1
ATOM 2495 C CA . SER A 1 310 ? 31.205 -3.209 12.079 1.00 34.75 310 SER A CA 1
ATOM 2496 C C . SER A 1 310 ? 30.195 -2.413 11.263 1.00 34.75 310 SER A C 1
ATOM 2498 O O . SER A 1 310 ? 29.346 -2.998 10.603 1.00 34.75 310 SER A O 1
ATOM 2500 N N . GLN A 1 311 ? 30.281 -1.083 11.306 1.00 31.70 311 GLN A N 1
ATOM 2501 C CA . GLN A 1 311 ? 29.749 -0.206 10.256 1.00 31.70 311 GLN A CA 1
ATOM 2502 C C . GLN A 1 311 ? 30.365 1.193 10.401 1.00 31.70 311 GLN A C 1
ATOM 2504 O O . GLN A 1 311 ? 29.799 2.108 10.991 1.00 31.70 311 GLN A O 1
ATOM 2509 N N . LEU A 1 312 ? 31.577 1.339 9.868 1.00 30.03 312 LEU A N 1
ATOM 2510 C CA . LEU A 1 312 ? 32.104 2.623 9.424 1.00 30.03 312 LEU A CA 1
ATOM 2511 C C . LEU A 1 312 ? 32.073 2.616 7.890 1.00 30.03 312 LEU A C 1
ATOM 2513 O O . LEU A 1 312 ? 32.566 1.676 7.275 1.00 30.03 312 LEU A O 1
ATOM 2517 N N . ALA A 1 313 ? 31.518 3.697 7.334 1.00 27.81 313 ALA A N 1
ATOM 2518 C CA . ALA A 1 313 ? 31.524 4.121 5.931 1.00 27.81 313 ALA A CA 1
ATOM 2519 C C . ALA A 1 313 ? 30.619 3.363 4.933 1.00 27.81 313 ALA A C 1
ATOM 2521 O O . ALA A 1 313 ? 31.004 2.364 4.337 1.00 27.81 313 ALA A O 1
ATOM 2522 N N . ALA A 1 314 ? 29.459 3.955 4.632 1.00 30.02 314 ALA A N 1
ATOM 2523 C CA . ALA A 1 314 ? 28.915 3.937 3.275 1.00 30.02 314 ALA A CA 1
ATOM 2524 C C . ALA A 1 314 ? 29.392 5.220 2.568 1.00 30.02 314 ALA A C 1
ATOM 2526 O O . ALA A 1 314 ? 29.101 6.309 3.075 1.00 30.02 314 ALA A O 1
ATOM 2527 N N . PRO A 1 315 ? 30.126 5.154 1.444 1.00 32.72 315 PRO A N 1
ATOM 2528 C CA . PRO A 1 315 ? 30.332 6.324 0.615 1.00 32.72 315 PRO A CA 1
ATOM 2529 C C . PRO A 1 315 ? 29.131 6.526 -0.313 1.00 32.72 315 PRO A C 1
ATOM 2531 O O . PRO A 1 315 ? 28.486 5.579 -0.766 1.00 32.72 315 PRO A O 1
ATOM 2534 N N . MET A 1 316 ? 28.850 7.799 -0.586 1.00 30.16 316 MET A N 1
ATOM 2535 C CA . MET A 1 316 ? 28.007 8.234 -1.691 1.00 30.16 316 MET A CA 1
ATOM 2536 C C . MET A 1 316 ? 28.407 7.540 -2.997 1.00 30.16 316 MET A C 1
ATOM 2538 O O . MET A 1 316 ? 29.589 7.319 -3.253 1.00 30.16 316 MET A O 1
ATOM 2542 N N . LEU A 1 317 ? 27.401 7.266 -3.827 1.00 36.00 317 LEU A N 1
ATOM 2543 C CA . LEU A 1 317 ? 27.520 6.803 -5.206 1.00 36.00 317 LEU A CA 1
ATOM 2544 C C . LEU A 1 317 ? 28.522 7.653 -6.007 1.00 36.00 317 LEU A C 1
ATOM 2546 O O . LEU A 1 317 ? 28.179 8.702 -6.548 1.00 36.00 317 LEU A O 1
ATOM 2550 N N . SER A 1 318 ? 29.744 7.152 -6.137 1.00 29.92 318 SER A N 1
ATOM 2551 C CA . SER A 1 318 ? 30.593 7.366 -7.301 1.00 29.92 318 SER A CA 1
ATOM 2552 C C . SER A 1 318 ? 30.815 6.003 -7.955 1.00 29.92 318 SER A C 1
ATOM 2554 O O . SER A 1 318 ? 31.297 5.059 -7.332 1.00 29.92 318 SER A O 1
ATOM 2556 N N . LEU A 1 319 ? 30.392 5.873 -9.212 1.00 32.84 319 LEU A N 1
ATOM 2557 C CA . LEU A 1 319 ? 30.740 4.724 -10.048 1.00 32.84 319 LEU A CA 1
ATOM 2558 C C . LEU A 1 319 ? 32.276 4.622 -10.128 1.00 32.84 319 LEU A C 1
ATOM 2560 O O . LEU A 1 319 ? 32.922 5.650 -10.356 1.00 32.84 319 LEU A O 1
ATOM 2564 N N . PRO A 1 320 ? 32.885 3.434 -9.974 1.00 30.30 320 PRO A N 1
ATOM 2565 C CA . PRO A 1 320 ? 34.317 3.297 -10.170 1.00 30.30 320 PRO A CA 1
ATOM 2566 C C . PRO A 1 320 ? 34.631 3.427 -11.666 1.00 30.30 320 PRO A C 1
ATOM 2568 O O . PRO A 1 320 ? 34.271 2.570 -12.472 1.00 30.30 320 PRO A O 1
ATOM 2571 N N . LEU A 1 321 ? 35.323 4.505 -12.036 1.00 30.59 321 LEU A N 1
ATOM 2572 C CA . LEU A 1 321 ? 36.129 4.539 -13.253 1.00 30.59 321 LEU A CA 1
ATOM 2573 C C . LEU A 1 321 ? 37.299 3.571 -13.047 1.00 30.59 321 LEU A C 1
ATOM 2575 O O . LEU A 1 321 ? 38.215 3.861 -12.278 1.00 30.59 321 LEU A O 1
ATOM 2579 N N . PHE A 1 322 ? 37.264 2.413 -13.707 1.00 33.19 322 PHE A N 1
ATOM 2580 C CA . PHE A 1 322 ? 38.450 1.564 -13.813 1.00 33.19 322 PHE A CA 1
ATOM 2581 C C . PHE A 1 322 ? 39.484 2.223 -14.744 1.00 33.19 322 PHE A C 1
ATOM 2583 O O . PHE A 1 322 ? 39.099 2.812 -15.759 1.00 33.19 322 PHE A O 1
ATOM 2590 N N . PRO A 1 323 ? 40.790 2.140 -14.426 1.00 32.41 323 PRO A N 1
ATOM 2591 C CA . PRO A 1 323 ? 41.838 2.689 -15.273 1.00 32.41 323 PRO A CA 1
ATOM 2592 C C . PRO A 1 323 ? 42.029 1.822 -16.524 1.00 32.41 323 PRO A C 1
ATOM 2594 O O . PRO A 1 323 ? 42.039 0.594 -16.454 1.00 32.41 323 PRO A O 1
ATOM 2597 N N . MET A 1 324 ? 42.204 2.477 -17.674 1.00 31.97 324 MET A N 1
ATOM 2598 C CA . MET A 1 324 ? 42.725 1.844 -18.884 1.00 31.97 324 MET A CA 1
ATOM 2599 C C . MET A 1 324 ? 44.172 1.406 -18.634 1.00 31.97 324 MET A C 1
ATOM 2601 O O . MET A 1 324 ? 45.065 2.251 -18.589 1.00 31.97 324 MET A O 1
ATOM 2605 N N . GLU A 1 325 ? 44.420 0.103 -18.525 1.00 30.69 325 GLU A N 1
ATOM 2606 C CA . GLU A 1 325 ? 45.759 -0.434 -18.759 1.00 30.69 325 GLU A CA 1
ATOM 2607 C C . GLU A 1 325 ? 45.971 -0.643 -20.259 1.00 30.69 325 GLU A C 1
ATOM 2609 O O . GLU A 1 325 ? 45.363 -1.493 -20.908 1.00 30.69 325 GLU A O 1
ATOM 2614 N N . SER A 1 326 ? 46.864 0.173 -20.811 1.00 39.03 326 SER A N 1
ATOM 2615 C CA . SER A 1 326 ? 47.537 -0.066 -22.077 1.00 39.03 326 SER A CA 1
ATOM 2616 C C . SER A 1 326 ? 48.372 -1.344 -21.972 1.00 39.03 326 SER A C 1
ATOM 2618 O O . SER A 1 326 ? 49.379 -1.355 -21.262 1.00 39.03 326 SER A O 1
ATOM 2620 N N . GLN A 1 327 ? 48.013 -2.391 -22.712 1.00 34.12 327 GLN A N 1
ATOM 2621 C CA . GLN A 1 327 ? 48.969 -3.438 -23.059 1.00 34.12 327 GLN A CA 1
ATOM 2622 C C . GLN A 1 327 ? 49.420 -3.254 -24.500 1.00 34.12 327 GLN A C 1
ATOM 2624 O O . GLN A 1 327 ? 48.668 -3.394 -25.464 1.00 34.12 327 GLN A O 1
ATOM 2629 N N . SER A 1 328 ? 50.686 -2.871 -24.585 1.00 34.75 328 SER A N 1
ATOM 2630 C CA . SER A 1 328 ? 51.505 -2.795 -25.774 1.00 34.75 328 SER A CA 1
ATOM 2631 C C . SER A 1 328 ? 51.645 -4.158 -26.449 1.00 34.75 328 SER A C 1
ATOM 2633 O O . SER A 1 328 ? 51.795 -5.186 -25.795 1.00 34.75 328 SER A O 1
ATOM 2635 N N . ALA A 1 329 ? 51.643 -4.092 -27.776 1.00 35.06 329 ALA A N 1
ATOM 2636 C CA . ALA A 1 329 ? 52.284 -4.971 -28.743 1.00 35.06 329 ALA A CA 1
ATOM 2637 C C . ALA A 1 329 ? 53.162 -6.119 -28.201 1.00 35.06 329 ALA A C 1
ATOM 2639 O O . ALA A 1 329 ? 54.191 -5.888 -27.566 1.00 35.06 329 ALA A O 1
ATOM 2640 N N . VAL A 1 330 ? 52.851 -7.334 -28.659 1.00 31.62 330 VAL A N 1
ATOM 2641 C CA . VAL A 1 330 ? 53.866 -8.314 -29.062 1.00 31.62 330 VAL A CA 1
ATOM 2642 C C . VAL A 1 330 ? 53.530 -8.770 -30.480 1.00 31.62 330 VAL A C 1
ATOM 2644 O O . VAL A 1 330 ? 52.415 -9.206 -30.759 1.00 31.62 330 VAL A O 1
ATOM 2647 N N . CYS A 1 331 ? 54.502 -8.580 -31.370 1.00 33.59 331 CYS A N 1
ATOM 2648 C CA . CYS A 1 331 ? 54.480 -8.913 -32.787 1.00 33.59 331 CYS A CA 1
ATOM 2649 C C . CYS A 1 331 ? 54.346 -10.419 -33.053 1.00 33.59 331 CYS A C 1
ATOM 2651 O O . CYS A 1 331 ? 54.965 -11.226 -32.358 1.00 33.59 331 CYS A O 1
ATOM 2653 N N . ILE A 1 332 ? 53.686 -10.752 -34.166 1.00 34.31 332 ILE A N 1
ATOM 2654 C CA . ILE A 1 332 ? 54.361 -11.374 -35.319 1.00 34.31 332 ILE A CA 1
ATOM 2655 C C . ILE A 1 332 ? 54.131 -10.460 -36.517 1.00 34.31 332 ILE A C 1
ATOM 2657 O O . ILE A 1 332 ? 52.970 -10.020 -36.681 1.00 34.31 332 ILE A O 1
#